Protein AF-A0AAD1A9F7-F1 (afdb_monomer)

Solvent-accessible surface area (backbone atoms only — not comparable to full-atom values): 11297 Å² total; per-residue (Å²): 124,62,34,70,58,48,42,53,51,47,50,51,35,49,49,51,27,50,52,26,50,51,49,45,52,52,40,43,70,72,46,55,80,70,49,77,78,83,57,71,84,35,42,44,59,51,87,51,86,71,66,45,71,39,53,47,91,85,64,49,58,86,43,84,53,37,21,30,44,51,35,74,52,26,54,51,48,28,54,48,25,54,52,49,34,58,47,22,58,75,66,77,42,88,43,77,68,30,59,54,52,23,52,52,26,49,53,33,20,56,53,22,45,53,51,51,52,52,47,51,52,47,39,59,77,61,42,46,68,62,36,50,49,49,27,52,48,27,47,49,53,39,48,50,52,46,46,55,64,60,70,51,82,71,90,47,71,62,37,43,50,28,49,52,51,42,56,57,61,57,62,77,50,59,65,88,82,40,55,85,69,45,66,86,60,48,58,61,54,51,51,52,53,50,49,64,70,70,45,78,74,77,78,89,121

Mean predicted aligned error: 7.55 Å

Radius of gyration: 26.87 Å; Cα contacts (8 Å, |Δi|>4): 204; chains: 1; bounding box: 65×25×83 Å

Foldseek 3Di:
DPLVVLLVVLVVLLVLLVVLVVLLVVLCVVLQVLQDDQDPLFKDFQVDPDADADATLSRHRPCRGMGGHALVNLVVLLVVLVVVLVVCVVVVHDNVVSVVSNVSSVVSSVSRVVNVVSSVVSNVVSVVVVSVVSNLVSLVVLLVSLLVLLPDQDPAPSSLVSSVVSVVSNVVPPPVSNCVSCPPVVSVVRSVVSCVVRPPPPPPD

Sequence (205 aa):
MNPTAIVATTTRLAADYHVAAATLAAIGTRWGAEWPEAPDAITAPAFVLGGDLERDLLGVSRQPWRKFFGAKHFAREVKRCGRMEGTARRRNLPVEDWSLLREAAQAAMTEAETYELACERVKLAAGIPAAREALDKARTELLAHVAGLMEAEPMDRAELTARAHALNTVAAIPQAQRASADLNGQWLARLAAAVVRLAPMGENS

pLDDT: mean 87.7, std 10.3, range [41.88, 97.75]

Structure (mmCIF, N/CA/C/O backbone):
data_AF-A0AAD1A9F7-F1
#
_entry.id   AF-A0AAD1A9F7-F1
#
loop_
_atom_site.group_PDB
_atom_site.id
_atom_site.type_symbol
_atom_site.label_atom_id
_atom_site.label_alt_id
_atom_site.label_comp_id
_atom_site.label_asym_id
_atom_site.label_entity_id
_atom_site.label_seq_id
_atom_site.pdbx_PDB_ins_code
_atom_site.Cartn_x
_atom_site.Cartn_y
_atom_site.Cartn_z
_atom_site.occupancy
_atom_site.B_iso_or_equiv
_atom_site.auth_seq_id
_atom_site.auth_comp_id
_atom_site.auth_asym_id
_atom_site.auth_atom_id
_atom_site.pdbx_PDB_model_num
ATOM 1 N N . MET A 1 1 ? -14.825 10.147 30.851 1.00 78.31 1 MET A N 1
ATOM 2 C CA . MET A 1 1 ? -15.696 10.515 29.696 1.00 78.31 1 MET A CA 1
ATOM 3 C C . MET A 1 1 ? -17.027 9.774 29.801 1.00 78.31 1 MET A C 1
ATOM 5 O O . MET A 1 1 ? -17.075 8.770 30.492 1.00 78.31 1 MET A O 1
ATOM 9 N N . ASN A 1 2 ? -18.098 10.228 29.134 1.00 90.31 2 ASN A N 1
ATOM 10 C CA . ASN A 1 2 ? -19.374 9.493 29.112 1.00 90.31 2 ASN A CA 1
ATOM 11 C C . ASN A 1 2 ? -19.210 8.157 28.341 1.00 90.31 2 ASN A C 1
ATOM 13 O O . ASN A 1 2 ? -18.895 8.212 27.147 1.00 90.31 2 ASN A O 1
ATOM 17 N N . PRO A 1 3 ? -19.437 6.979 28.963 1.00 91.38 3 PRO A N 1
ATOM 18 C CA . PRO A 1 3 ? -19.253 5.671 28.322 1.00 91.38 3 PRO A CA 1
ATOM 19 C C . PRO A 1 3 ? -20.050 5.495 27.024 1.00 91.38 3 PRO A C 1
ATOM 21 O O . PRO A 1 3 ? -19.532 4.964 26.043 1.00 91.38 3 PRO A O 1
ATOM 24 N N . THR A 1 4 ? -21.281 6.008 26.972 1.00 93.81 4 THR A N 1
ATOM 25 C CA . THR A 1 4 ? -22.135 5.946 25.777 1.00 93.81 4 THR A CA 1
ATOM 26 C C . THR A 1 4 ? -21.535 6.743 24.620 1.00 93.81 4 THR A C 1
ATOM 28 O O . THR A 1 4 ? -21.562 6.297 23.474 1.00 93.81 4 THR A O 1
ATOM 31 N N . ALA A 1 5 ? -20.935 7.900 24.913 1.00 93.75 5 ALA A N 1
ATOM 32 C CA . ALA A 1 5 ? -20.277 8.729 23.905 1.00 93.75 5 ALA A CA 1
ATOM 33 C C . ALA A 1 5 ? -18.991 8.076 23.369 1.00 93.75 5 ALA A C 1
ATOM 35 O O . ALA A 1 5 ? -18.720 8.166 22.169 1.00 93.75 5 ALA A O 1
ATOM 36 N N . ILE A 1 6 ? -18.232 7.385 24.233 1.00 93.62 6 ILE A N 1
ATOM 37 C CA . ILE A 1 6 ? -17.059 6.595 23.826 1.00 93.62 6 ILE A CA 1
ATOM 38 C C . ILE A 1 6 ? -17.486 5.537 22.805 1.00 93.62 6 ILE A C 1
ATOM 40 O O . ILE A 1 6 ? -16.956 5.519 21.695 1.00 93.62 6 ILE A O 1
ATOM 44 N N . VAL A 1 7 ? -18.475 4.705 23.151 1.00 95.50 7 VAL A N 1
ATOM 45 C CA . VAL A 1 7 ? -18.956 3.614 22.286 1.00 95.50 7 VAL A CA 1
ATOM 46 C C . VAL A 1 7 ? -19.496 4.152 20.961 1.00 95.50 7 VAL A C 1
ATOM 48 O O . VAL A 1 7 ? -19.116 3.649 19.903 1.00 95.50 7 VAL A O 1
ATOM 51 N N . ALA A 1 8 ? -20.324 5.200 20.989 1.00 96.56 8 ALA A N 1
ATOM 52 C CA . ALA A 1 8 ? -20.886 5.793 19.776 1.00 96.56 8 ALA A CA 1
ATOM 53 C C . ALA A 1 8 ? -19.796 6.341 18.835 1.00 96.56 8 ALA A C 1
ATOM 55 O O . ALA A 1 8 ? -19.811 6.063 17.635 1.00 96.56 8 ALA A O 1
ATOM 56 N N . THR A 1 9 ? -18.816 7.071 19.378 1.00 97.00 9 THR A N 1
ATOM 57 C CA . THR A 1 9 ? -17.721 7.661 18.588 1.00 97.00 9 THR A CA 1
ATOM 58 C C . THR A 1 9 ? -16.822 6.581 17.997 1.00 97.00 9 THR A C 1
ATOM 60 O O . THR A 1 9 ? -16.536 6.604 16.802 1.00 97.00 9 THR A O 1
ATOM 63 N N . THR A 1 10 ? -16.432 5.600 18.812 1.00 96.12 10 THR A N 1
ATOM 64 C CA . THR A 1 10 ? -15.643 4.443 18.377 1.00 96.12 10 THR A CA 1
ATOM 65 C C . THR A 1 10 ? -16.347 3.677 17.259 1.00 96.12 10 THR A C 1
ATOM 67 O O . THR A 1 10 ? -15.719 3.348 16.257 1.00 96.12 10 THR A O 1
ATOM 70 N N . THR A 1 11 ? -17.649 3.416 17.408 1.00 96.44 11 THR A N 1
ATOM 71 C CA . THR A 1 11 ? -18.439 2.673 16.415 1.00 96.44 11 THR A CA 1
ATOM 72 C C . THR A 1 11 ? -18.492 3.419 15.086 1.00 96.44 11 THR A C 1
ATOM 74 O O . THR A 1 11 ? -18.286 2.815 14.035 1.00 96.44 11 THR A O 1
ATOM 77 N N . ARG A 1 12 ? -18.706 4.741 15.120 1.00 97.75 12 ARG A N 1
ATOM 78 C CA . ARG A 1 12 ? -18.699 5.577 13.914 1.00 97.75 12 ARG A CA 1
ATOM 79 C C . ARG A 1 12 ? -17.343 5.534 13.203 1.00 97.75 12 ARG A C 1
ATOM 81 O O . ARG A 1 12 ? -17.299 5.239 12.018 1.00 97.75 12 ARG A O 1
ATOM 88 N N . LEU A 1 13 ? -16.247 5.771 13.926 1.00 96.94 13 LEU A N 1
ATOM 89 C CA . LEU A 1 13 ? -14.898 5.775 13.343 1.00 96.94 13 LEU A CA 1
ATOM 90 C C . LEU A 1 13 ? -14.510 4.407 12.760 1.00 96.94 13 LEU A C 1
ATOM 92 O O . LEU A 1 13 ? -13.837 4.327 11.735 1.00 96.94 13 LEU A O 1
ATOM 96 N N . ALA A 1 14 ? -14.965 3.319 13.383 1.00 95.62 14 ALA A N 1
ATOM 97 C CA . ALA A 1 14 ? -14.785 1.976 12.847 1.00 95.62 14 ALA A CA 1
ATOM 98 C C . ALA A 1 14 ? -15.587 1.740 11.567 1.00 95.62 14 ALA A C 1
ATOM 100 O O . ALA A 1 14 ? -15.058 1.164 10.617 1.00 95.62 14 ALA A O 1
ATOM 101 N N . ALA A 1 15 ? -16.834 2.211 11.512 1.00 96.44 15 ALA A N 1
ATOM 102 C CA . ALA A 1 15 ? -17.631 2.163 10.293 1.00 96.44 15 ALA A CA 1
ATOM 103 C C . ALA A 1 15 ? -16.949 2.939 9.153 1.00 96.44 15 ALA A C 1
ATOM 105 O O . ALA A 1 15 ? -16.822 2.400 8.055 1.00 96.44 15 ALA A O 1
ATOM 106 N N . ASP A 1 16 ? -16.428 4.139 9.432 1.00 96.81 16 ASP A N 1
ATOM 107 C CA . ASP A 1 16 ? -15.689 4.954 8.459 1.00 96.81 16 ASP A CA 1
ATOM 108 C C . ASP A 1 16 ? -14.454 4.200 7.919 1.00 96.81 16 ASP A C 1
ATOM 110 O O . ASP A 1 16 ? -14.243 4.122 6.705 1.00 96.81 16 ASP A O 1
ATOM 114 N N . TYR A 1 17 ? -13.679 3.552 8.801 1.00 96.25 17 TYR A N 1
ATOM 115 C CA . TYR A 1 17 ? -12.547 2.701 8.408 1.00 96.25 17 TYR A CA 1
ATOM 116 C C . TYR A 1 17 ? -12.979 1.519 7.529 1.00 96.25 17 TYR A C 1
ATOM 118 O O . TYR A 1 17 ? -12.370 1.265 6.487 1.00 96.25 17 TYR A O 1
ATOM 126 N N . HIS A 1 18 ? -14.035 0.800 7.918 1.00 95.56 18 HIS A N 1
ATOM 127 C CA . HIS A 1 18 ? -14.525 -0.353 7.163 1.00 95.56 18 HIS A CA 1
ATOM 128 C C . HIS A 1 18 ? -15.046 0.036 5.780 1.00 95.56 18 HIS A C 1
ATOM 130 O O . HIS A 1 18 ? -14.755 -0.662 4.808 1.00 95.56 18 HIS A O 1
ATOM 136 N N . VAL A 1 19 ? -15.759 1.158 5.665 1.00 97.00 19 VAL A N 1
ATOM 137 C CA . VAL A 1 19 ? -16.219 1.690 4.376 1.00 97.00 19 VAL A CA 1
ATOM 138 C C . VAL A 1 19 ? -15.031 2.048 3.483 1.00 97.00 19 VAL A C 1
ATOM 140 O O . VAL A 1 19 ? -15.012 1.667 2.310 1.00 97.00 19 VAL A O 1
ATOM 143 N N . ALA A 1 20 ? -14.007 2.717 4.020 1.00 96.62 20 ALA A N 1
ATOM 144 C CA . ALA A 1 20 ? -12.811 3.064 3.254 1.00 96.62 20 ALA A CA 1
ATOM 145 C C . ALA A 1 20 ? -12.030 1.818 2.792 1.00 96.62 20 ALA A C 1
ATOM 147 O O . ALA A 1 20 ? -11.622 1.729 1.631 1.00 96.62 20 ALA A O 1
ATOM 148 N N . ALA A 1 21 ? -11.881 0.816 3.663 1.00 94.81 21 ALA A N 1
ATOM 149 C CA . ALA A 1 21 ? -11.222 -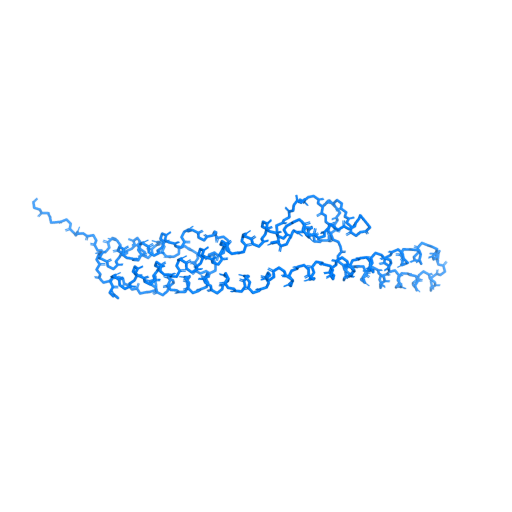0.446 3.332 1.00 94.81 21 ALA A CA 1
ATOM 150 C C . ALA A 1 21 ? -11.995 -1.230 2.258 1.00 94.81 21 ALA A C 1
ATOM 152 O O . ALA A 1 21 ? -11.399 -1.707 1.289 1.00 94.81 21 ALA A O 1
ATOM 153 N N . ALA A 1 22 ? -13.323 -1.316 2.387 1.00 95.81 22 ALA A N 1
ATOM 154 C CA . ALA A 1 22 ? -14.189 -1.963 1.405 1.00 95.81 22 ALA A CA 1
ATOM 155 C C . ALA A 1 22 ? -14.152 -1.246 0.048 1.00 95.81 22 ALA A C 1
ATOM 157 O O . ALA A 1 22 ? -14.123 -1.900 -0.993 1.00 95.81 22 ALA A O 1
ATOM 158 N N . THR A 1 23 ? -14.082 0.088 0.050 1.00 96.81 23 THR A N 1
ATOM 159 C CA . THR A 1 23 ? -13.945 0.895 -1.172 1.00 96.81 23 THR A CA 1
ATOM 160 C C . THR A 1 23 ? -12.640 0.572 -1.897 1.00 96.81 23 THR A C 1
ATOM 162 O O . THR A 1 23 ? -12.655 0.294 -3.096 1.00 96.81 23 THR A O 1
ATOM 165 N N . LEU A 1 24 ? -11.512 0.532 -1.178 1.00 95.62 24 LEU A N 1
ATOM 166 C CA . LEU A 1 24 ? -10.219 0.180 -1.768 1.00 95.62 24 LEU A CA 1
ATOM 167 C C . LEU A 1 24 ? -10.212 -1.257 -2.320 1.00 95.62 24 LEU A C 1
ATOM 169 O O . LEU A 1 24 ? -9.708 -1.496 -3.418 1.00 95.62 24 LEU A O 1
ATOM 173 N N . ALA A 1 25 ? -10.818 -2.203 -1.598 1.00 94.56 25 ALA A N 1
ATOM 174 C CA . ALA A 1 25 ? -10.971 -3.581 -2.062 1.00 94.56 25 ALA A CA 1
ATOM 175 C C . ALA A 1 25 ? -11.836 -3.672 -3.332 1.00 94.56 25 ALA A C 1
ATOM 177 O O . ALA A 1 25 ? -11.462 -4.357 -4.283 1.00 94.56 25 ALA A O 1
ATOM 178 N N . ALA A 1 26 ? -12.951 -2.936 -3.390 1.00 96.06 26 ALA A N 1
ATOM 179 C CA . ALA A 1 26 ? -13.830 -2.891 -4.556 1.00 96.06 26 ALA A CA 1
ATOM 180 C C . ALA A 1 26 ? -13.125 -2.313 -5.794 1.00 96.06 26 ALA A C 1
ATOM 182 O O . ALA A 1 26 ? -13.315 -2.823 -6.901 1.00 96.06 26 ALA A O 1
ATOM 183 N N . ILE A 1 27 ? -12.268 -1.299 -5.616 1.00 96.31 27 ILE A N 1
ATOM 184 C CA . ILE A 1 27 ? -11.408 -0.789 -6.692 1.00 96.31 27 ILE A CA 1
ATOM 185 C C . ILE A 1 27 ? -10.483 -1.900 -7.196 1.00 96.31 27 ILE A C 1
ATOM 187 O O . ILE A 1 27 ? -10.410 -2.116 -8.403 1.00 96.31 27 ILE A O 1
ATOM 191 N N . GLY A 1 28 ? -9.827 -2.633 -6.292 1.00 94.69 28 GLY A N 1
ATOM 192 C CA . GLY A 1 28 ? -8.961 -3.759 -6.649 1.00 94.69 28 GLY A CA 1
ATOM 193 C C . GLY A 1 28 ? -9.677 -4.834 -7.468 1.00 94.69 28 GLY A C 1
ATOM 194 O O . GLY A 1 28 ? -9.161 -5.255 -8.500 1.00 94.69 28 GLY A O 1
ATOM 195 N N . THR A 1 29 ? -10.888 -5.226 -7.067 1.00 94.94 29 THR A N 1
ATOM 196 C CA . THR A 1 29 ? -11.706 -6.198 -7.813 1.00 94.94 29 THR A CA 1
ATOM 197 C C . THR A 1 29 ? -12.087 -5.683 -9.199 1.00 94.94 29 THR A C 1
ATOM 199 O O . THR A 1 29 ? -12.021 -6.427 -10.173 1.00 94.94 29 THR A O 1
ATOM 202 N N . ARG A 1 30 ? -12.476 -4.408 -9.307 1.00 95.94 30 ARG A N 1
ATOM 203 C CA . ARG A 1 30 ? -12.937 -3.814 -10.569 1.00 95.94 30 ARG A CA 1
ATOM 204 C C . ARG A 1 30 ? -11.802 -3.563 -11.561 1.00 95.94 30 ARG A C 1
ATOM 206 O O . ARG A 1 30 ? -11.979 -3.789 -12.749 1.00 95.94 30 ARG A O 1
ATOM 213 N N . TRP A 1 31 ? -10.671 -3.057 -11.082 1.00 95.44 31 TRP A N 1
ATOM 214 C CA . TRP A 1 31 ? -9.570 -2.571 -11.919 1.00 95.44 31 TRP A CA 1
ATOM 215 C C . TRP A 1 31 ? -8.380 -3.528 -11.969 1.00 95.44 31 TRP A C 1
ATOM 217 O O . TRP A 1 31 ? -7.431 -3.293 -12.710 1.00 95.44 31 TRP A O 1
ATOM 227 N N . GLY A 1 32 ? -8.407 -4.622 -11.207 1.00 91.94 32 GLY A N 1
ATOM 228 C CA . GLY A 1 32 ? -7.289 -5.558 -11.115 1.00 91.94 32 GLY A CA 1
ATOM 229 C C . GLY A 1 32 ? -6.934 -6.265 -12.426 1.00 91.94 32 GLY A C 1
ATOM 230 O O . GLY A 1 32 ? -5.807 -6.749 -12.535 1.00 91.94 32 GLY A O 1
ATOM 231 N N . ALA A 1 33 ? -7.864 -6.328 -13.386 1.00 92.56 33 ALA A N 1
ATOM 232 C CA . ALA A 1 33 ? -7.639 -6.855 -14.735 1.00 92.56 33 ALA A CA 1
ATOM 233 C C . ALA A 1 33 ? -7.043 -5.814 -15.702 1.00 92.56 33 ALA A C 1
ATOM 235 O O . ALA A 1 33 ? -6.388 -6.190 -16.664 1.00 92.56 33 ALA A O 1
ATOM 236 N N . GLU A 1 34 ? -7.227 -4.521 -15.421 1.00 94.31 34 GLU A N 1
ATOM 237 C CA . GLU A 1 34 ? -6.675 -3.407 -16.208 1.00 94.31 34 GLU A CA 1
ATOM 238 C C . GLU A 1 34 ? -5.222 -3.087 -15.818 1.00 94.31 34 GLU A C 1
ATOM 240 O O . GLU A 1 34 ? -4.574 -2.240 -16.432 1.00 94.31 34 GLU A O 1
ATOM 245 N N . TRP A 1 35 ? -4.710 -3.721 -14.758 1.00 94.38 35 TRP A N 1
ATOM 246 C CA . TRP A 1 35 ? -3.337 -3.529 -14.308 1.00 94.38 35 TRP A CA 1
ATOM 247 C C . TRP A 1 35 ? -2.357 -4.098 -15.342 1.00 94.38 35 TRP A C 1
ATOM 249 O O . TRP A 1 35 ? -2.445 -5.293 -15.638 1.00 94.38 35 TRP A O 1
ATOM 259 N N . PRO A 1 36 ? -1.433 -3.286 -15.889 1.00 93.25 36 PRO A N 1
ATOM 260 C CA . PRO A 1 36 ? -0.497 -3.764 -16.894 1.00 93.25 36 PRO A CA 1
ATOM 261 C C . PRO A 1 36 ? 0.462 -4.788 -16.286 1.00 93.25 36 PRO A C 1
ATOM 263 O O . PRO A 1 36 ? 0.850 -4.686 -15.123 1.00 93.25 36 PRO A O 1
ATOM 266 N N . GLU A 1 37 ? 0.864 -5.758 -17.097 1.00 90.56 37 GLU A N 1
ATOM 267 C CA . GLU A 1 37 ? 1.935 -6.688 -16.755 1.00 90.56 37 GLU A CA 1
ATOM 268 C C . GLU A 1 37 ? 3.285 -6.105 -17.185 1.00 90.56 37 GLU A C 1
ATOM 270 O O . GLU A 1 37 ? 3.393 -5.505 -18.260 1.00 90.56 37 GLU A O 1
ATOM 275 N N . ALA A 1 38 ? 4.311 -6.255 -16.346 1.00 91.62 38 ALA A N 1
ATOM 276 C CA . ALA A 1 38 ? 5.643 -5.781 -16.684 1.00 91.62 38 ALA A CA 1
ATOM 277 C C . ALA A 1 38 ? 6.253 -6.615 -17.835 1.00 91.62 38 ALA A C 1
ATOM 279 O O . ALA A 1 38 ? 6.232 -7.847 -17.776 1.00 91.62 38 ALA A O 1
ATOM 280 N N . PRO A 1 39 ? 6.834 -5.974 -18.867 1.00 92.62 39 PRO A N 1
ATOM 281 C CA . PRO A 1 39 ? 7.570 -6.667 -19.921 1.00 92.62 39 PRO A CA 1
ATOM 282 C C . PRO A 1 39 ? 8.753 -7.491 -19.399 1.00 92.62 39 PRO A C 1
ATOM 284 O O . PRO A 1 39 ? 9.413 -7.134 -18.419 1.00 92.62 39 PRO A O 1
ATOM 287 N N . ASP A 1 40 ? 9.096 -8.566 -20.108 1.00 91.25 40 ASP A N 1
ATOM 288 C CA . ASP A 1 40 ? 10.228 -9.427 -19.742 1.00 91.25 40 ASP A CA 1
ATOM 289 C C . ASP A 1 40 ? 11.579 -8.701 -19.799 1.00 91.25 40 ASP A C 1
ATOM 291 O O . ASP A 1 40 ? 12.466 -8.991 -19.002 1.00 91.25 40 ASP A O 1
ATOM 295 N N . ALA A 1 41 ? 11.724 -7.694 -20.665 1.00 90.25 41 ALA A N 1
ATOM 296 C CA . ALA A 1 41 ? 12.953 -6.905 -20.778 1.00 90.25 41 ALA A CA 1
ATOM 297 C C . ALA A 1 41 ? 13.269 -6.062 -19.525 1.00 90.25 41 ALA A C 1
ATOM 299 O O . ALA A 1 41 ? 14.418 -5.664 -19.323 1.00 90.25 41 ALA A O 1
ATOM 300 N N . ILE A 1 42 ? 12.277 -5.819 -18.663 1.00 92.38 42 ILE A N 1
ATOM 301 C CA . ILE A 1 42 ? 12.429 -5.043 -17.424 1.00 92.38 42 ILE A CA 1
ATOM 302 C C . ILE A 1 42 ? 12.153 -5.869 -16.167 1.00 92.38 42 ILE A C 1
ATOM 304 O O . ILE A 1 42 ? 12.094 -5.321 -15.059 1.00 92.38 42 ILE A O 1
ATOM 308 N N . THR A 1 43 ? 11.995 -7.185 -16.320 1.00 92.12 43 THR A N 1
ATOM 309 C CA . THR A 1 43 ? 11.801 -8.101 -15.200 1.00 92.12 43 THR A CA 1
ATOM 310 C C . THR A 1 43 ? 12.899 -9.147 -15.119 1.00 92.12 43 THR A C 1
ATOM 312 O O . THR A 1 43 ? 13.594 -9.453 -16.082 1.00 92.12 43 THR A O 1
ATOM 315 N N . ALA A 1 44 ? 13.103 -9.679 -13.918 1.00 87.56 44 ALA A N 1
ATOM 316 C CA . ALA A 1 44 ? 13.997 -10.807 -13.713 1.00 87.56 44 ALA A CA 1
ATOM 317 C C . ALA A 1 44 ? 13.511 -11.694 -12.561 1.00 87.56 44 ALA A C 1
ATOM 319 O O . ALA A 1 44 ? 12.713 -11.257 -11.722 1.00 87.56 44 ALA A O 1
ATOM 320 N N . PRO A 1 45 ? 14.026 -12.929 -12.462 1.00 83.56 45 PRO A N 1
ATOM 321 C CA . PRO A 1 45 ? 13.801 -13.770 -11.296 1.00 83.56 45 PRO A CA 1
ATOM 322 C C . PRO A 1 45 ? 14.299 -13.118 -9.995 1.00 83.56 45 PRO A C 1
ATOM 324 O O . PRO A 1 45 ? 15.308 -12.412 -9.969 1.00 83.56 45 PRO A O 1
ATOM 327 N N . ALA A 1 46 ? 13.641 -13.410 -8.873 1.00 72.50 46 ALA A N 1
ATOM 328 C CA . ALA A 1 46 ? 13.883 -12.743 -7.593 1.00 72.50 46 ALA A CA 1
ATOM 329 C C . ALA A 1 46 ? 15.269 -12.987 -6.984 1.00 72.50 46 ALA A C 1
ATOM 331 O O . ALA A 1 46 ? 15.701 -12.204 -6.135 1.00 72.50 46 ALA A O 1
ATOM 332 N N . PHE A 1 47 ? 15.980 -14.028 -7.423 1.00 73.62 47 PHE A N 1
ATOM 333 C CA . PHE A 1 47 ? 17.352 -14.289 -6.986 1.00 73.62 47 PHE A CA 1
ATOM 334 C C . PHE A 1 47 ? 18.369 -13.291 -7.563 1.00 73.62 47 PHE A C 1
ATOM 336 O O . PHE A 1 47 ? 19.486 -13.203 -7.057 1.00 73.62 47 PHE A O 1
ATOM 343 N N . VAL A 1 48 ? 18.001 -12.508 -8.585 1.00 76.88 48 VAL A N 1
ATOM 344 C CA . VAL A 1 48 ? 18.845 -11.420 -9.093 1.00 76.88 48 VAL A CA 1
ATOM 345 C C . VAL A 1 48 ? 18.917 -10.308 -8.045 1.00 76.88 48 VAL A C 1
ATOM 347 O O . VAL A 1 48 ? 17.893 -9.860 -7.527 1.00 76.88 48 VAL A O 1
ATOM 350 N N . LEU A 1 49 ? 20.128 -9.869 -7.691 1.00 71.81 49 LEU A N 1
ATOM 351 C CA . LEU A 1 49 ? 20.339 -8.789 -6.720 1.00 71.81 49 LEU A CA 1
ATOM 352 C C . LEU A 1 49 ? 19.839 -7.441 -7.266 1.00 71.81 49 LEU A C 1
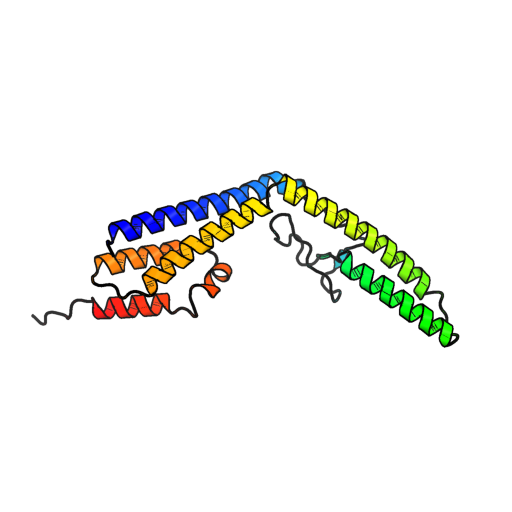ATOM 354 O O . LEU A 1 49 ? 20.050 -7.109 -8.429 1.00 71.81 49 LEU A O 1
ATOM 358 N N . GLY A 1 50 ? 19.223 -6.635 -6.396 1.00 75.31 50 GLY A N 1
ATOM 359 C CA . GLY A 1 50 ? 18.553 -5.384 -6.777 1.00 75.31 50 GLY A CA 1
ATOM 360 C C . GLY A 1 50 ? 17.096 -5.590 -7.204 1.00 75.31 50 GLY A C 1
ATOM 361 O O . GLY A 1 50 ? 16.568 -6.687 -7.034 1.00 75.31 50 GLY A O 1
ATOM 362 N N . GLY A 1 51 ? 16.465 -4.526 -7.713 1.00 79.00 51 GLY A N 1
ATOM 363 C CA . GLY A 1 51 ? 15.077 -4.520 -8.199 1.00 79.00 51 GLY A CA 1
ATOM 364 C C . GLY A 1 51 ? 14.018 -4.431 -7.097 1.00 79.00 51 GLY A C 1
ATOM 365 O O . GLY A 1 51 ? 14.275 -4.764 -5.940 1.00 79.00 51 GLY A O 1
ATOM 366 N N . ASP A 1 52 ? 12.826 -3.986 -7.480 1.00 85.00 52 ASP A N 1
ATOM 367 C CA . ASP A 1 52 ? 11.632 -3.993 -6.635 1.00 85.00 52 ASP A CA 1
ATOM 368 C C . ASP A 1 52 ? 10.768 -5.212 -6.979 1.00 85.00 52 ASP A C 1
ATOM 370 O O . ASP A 1 52 ? 10.857 -5.752 -8.077 1.00 85.00 52 ASP A O 1
ATOM 374 N N . LEU A 1 53 ? 9.936 -5.692 -6.052 1.00 87.31 53 LEU A N 1
ATOM 375 C CA . LEU A 1 53 ? 8.959 -6.733 -6.393 1.00 87.31 53 LEU A CA 1
ATOM 376 C C . LEU A 1 53 ? 7.888 -6.152 -7.312 1.00 87.31 53 LEU A C 1
ATOM 378 O O . LEU A 1 53 ? 7.370 -5.067 -7.033 1.00 87.31 53 LEU A O 1
ATOM 382 N N . GLU A 1 54 ? 7.515 -6.897 -8.352 1.00 86.69 54 GLU A N 1
ATOM 383 C CA . GLU A 1 54 ? 6.344 -6.545 -9.148 1.00 86.69 54 GLU A CA 1
ATOM 384 C C . GLU A 1 54 ? 5.102 -6.619 -8.248 1.00 86.69 54 GLU A C 1
ATOM 386 O O . GLU A 1 54 ? 4.864 -7.610 -7.541 1.00 86.69 54 GLU A O 1
ATOM 391 N N . ARG A 1 55 ? 4.344 -5.522 -8.220 1.00 88.94 55 ARG A N 1
ATOM 392 C CA . ARG A 1 55 ? 3.161 -5.338 -7.379 1.00 88.94 55 ARG A CA 1
ATOM 393 C C . ARG A 1 55 ? 1.966 -5.001 -8.250 1.00 88.94 55 ARG A C 1
ATOM 395 O O . ARG A 1 55 ? 2.103 -4.315 -9.258 1.00 88.94 55 ARG A O 1
ATOM 402 N N . ASP A 1 56 ? 0.802 -5.461 -7.821 1.00 90.81 56 ASP A N 1
ATOM 403 C CA . ASP A 1 56 ? -0.467 -5.096 -8.424 1.00 90.81 56 ASP A CA 1
ATOM 404 C C . ASP A 1 56 ? -0.903 -3.671 -8.050 1.00 90.81 56 ASP A C 1
ATOM 406 O O . ASP A 1 56 ? -0.235 -2.951 -7.298 1.00 90.81 56 ASP A O 1
ATOM 410 N N . LEU A 1 57 ? -2.078 -3.288 -8.550 1.00 92.12 57 LEU A N 1
ATOM 411 C CA . LEU A 1 57 ? -2.731 -2.008 -8.289 1.00 92.12 57 LEU A CA 1
ATOM 412 C C . LEU A 1 57 ? -2.808 -1.649 -6.793 1.00 92.12 57 LEU A C 1
ATOM 414 O O . LEU A 1 57 ? -2.654 -0.483 -6.417 1.00 92.12 57 LEU A O 1
ATOM 418 N N . LEU A 1 58 ? -3.032 -2.641 -5.926 1.00 91.12 58 LEU A N 1
ATOM 419 C CA . LEU A 1 58 ? -3.150 -2.449 -4.481 1.00 91.12 58 LEU A CA 1
ATOM 420 C C . LEU A 1 58 ? -1.796 -2.479 -3.768 1.00 91.12 58 LEU A C 1
ATOM 422 O O . LEU A 1 58 ? -1.722 -2.104 -2.596 1.00 91.12 58 LEU A O 1
ATOM 426 N N . GLY A 1 59 ? -0.714 -2.808 -4.470 1.00 87.50 59 GLY A N 1
ATOM 427 C CA . GLY A 1 59 ? 0.628 -2.919 -3.913 1.00 87.50 59 GLY A CA 1
ATOM 428 C C . GLY A 1 59 ? 0.964 -4.327 -3.419 1.00 87.50 59 GLY A C 1
ATOM 429 O O . GLY A 1 59 ? 1.988 -4.493 -2.750 1.00 87.50 59 GLY A O 1
ATOM 430 N N . VAL A 1 60 ? 0.134 -5.329 -3.718 1.00 87.06 60 VAL A N 1
ATOM 431 C CA . VAL A 1 60 ? 0.362 -6.734 -3.363 1.00 87.06 60 VAL A CA 1
ATOM 432 C C . VAL A 1 60 ? 1.197 -7.388 -4.456 1.00 87.06 60 VAL A C 1
ATOM 434 O O . VAL A 1 60 ? 0.922 -7.235 -5.643 1.00 87.06 60 VAL A O 1
ATOM 437 N N . SER A 1 61 ? 2.244 -8.118 -4.076 1.00 84.38 61 SER A N 1
ATOM 438 C CA . SER A 1 61 ? 3.028 -8.860 -5.063 1.00 84.38 61 SER A CA 1
ATOM 439 C C . SER A 1 61 ? 2.265 -10.109 -5.500 1.00 84.38 61 SER A C 1
ATOM 441 O O . SER A 1 61 ? 1.983 -10.975 -4.674 1.00 84.38 61 SER A O 1
ATOM 443 N N . ARG A 1 62 ? 1.922 -10.199 -6.792 1.00 71.88 62 ARG A N 1
ATOM 444 C CA . ARG A 1 62 ? 1.278 -11.391 -7.379 1.00 71.88 62 ARG A CA 1
ATOM 445 C C . ARG A 1 62 ? 2.273 -12.516 -7.642 1.00 71.88 62 ARG A C 1
ATOM 447 O O . ARG A 1 62 ? 1.907 -13.685 -7.603 1.00 71.88 62 ARG A O 1
ATOM 454 N N . GLN A 1 63 ? 3.526 -12.153 -7.897 1.00 83.06 63 GLN A N 1
ATOM 455 C CA . GLN A 1 63 ? 4.616 -13.076 -8.168 1.00 83.06 63 GLN A CA 1
ATOM 456 C C . GLN A 1 63 ? 5.804 -12.693 -7.277 1.00 83.06 63 GLN A C 1
ATOM 458 O O . GLN A 1 63 ? 6.657 -11.914 -7.696 1.00 83.06 63 GLN A O 1
ATOM 463 N N . PRO A 1 64 ? 5.897 -13.224 -6.043 1.00 77.69 64 PRO A N 1
ATOM 464 C CA . PRO A 1 64 ? 6.971 -12.865 -5.110 1.00 77.69 64 PRO A CA 1
ATOM 465 C C . PRO A 1 64 ? 8.368 -13.268 -5.611 1.00 77.69 64 PRO A C 1
ATOM 467 O O . PRO A 1 64 ? 9.377 -12.843 -5.051 1.00 77.69 64 PRO A O 1
ATOM 470 N N . TRP A 1 65 ? 8.434 -14.076 -6.671 1.00 80.69 65 TRP A N 1
ATOM 471 C CA . TRP A 1 65 ? 9.656 -14.454 -7.370 1.00 80.69 65 TRP A CA 1
ATOM 472 C C . TRP A 1 65 ? 9.968 -13.587 -8.603 1.00 80.69 65 TRP A C 1
ATOM 474 O O . TRP A 1 65 ? 10.987 -13.843 -9.240 1.00 80.69 65 TRP A O 1
ATOM 484 N N . ARG A 1 66 ? 9.141 -12.598 -8.970 1.00 85.38 66 ARG A N 1
ATOM 485 C CA . ARG A 1 66 ? 9.378 -11.714 -10.123 1.00 85.38 66 ARG A CA 1
ATOM 486 C C . ARG A 1 66 ? 9.714 -10.308 -9.646 1.00 85.38 66 ARG A C 1
ATOM 488 O O . ARG A 1 66 ? 8.967 -9.667 -8.903 1.00 85.38 66 ARG A O 1
ATOM 495 N N . LYS A 1 67 ? 10.890 -9.846 -10.055 1.00 88.62 67 LYS A N 1
ATOM 496 C CA . LYS A 1 67 ? 11.377 -8.497 -9.794 1.00 88.62 67 LYS A CA 1
ATOM 497 C C . LYS A 1 67 ? 11.203 -7.629 -11.019 1.00 88.62 67 LYS A C 1
ATOM 499 O O . LYS A 1 67 ? 11.324 -8.103 -12.140 1.00 88.62 67 LYS A O 1
ATOM 504 N N . PHE A 1 68 ? 10.987 -6.356 -10.755 1.00 90.62 68 PHE A N 1
ATOM 505 C CA . PHE A 1 68 ? 10.855 -5.266 -11.694 1.00 90.62 68 PHE A CA 1
ATOM 506 C C . PHE A 1 68 ? 12.013 -4.280 -11.492 1.00 90.62 68 PHE A C 1
ATOM 508 O O . PHE A 1 68 ? 12.387 -3.947 -10.361 1.00 90.62 68 PHE A O 1
ATOM 515 N N . PHE A 1 69 ? 12.576 -3.797 -12.595 1.00 92.75 69 PHE A N 1
ATOM 516 C CA . PHE A 1 69 ? 13.597 -2.757 -12.600 1.00 92.75 69 PHE A CA 1
ATOM 517 C C . PHE A 1 69 ? 13.021 -1.489 -13.220 1.00 92.75 69 PHE A C 1
ATOM 519 O O . PHE A 1 69 ? 12.762 -1.430 -14.416 1.00 92.75 69 PHE A O 1
ATOM 526 N N . GLY A 1 70 ? 12.831 -0.461 -12.394 1.00 93.12 70 GLY A N 1
ATOM 527 C CA . GLY A 1 70 ? 12.280 0.808 -12.862 1.00 93.12 70 GLY A CA 1
ATOM 528 C C . GLY A 1 70 ? 13.249 1.639 -13.697 1.00 93.12 70 GLY A C 1
ATOM 529 O O . GLY A 1 70 ? 14.461 1.390 -13.725 1.00 93.12 70 GLY A O 1
ATOM 530 N N . ALA A 1 71 ? 12.736 2.710 -14.299 1.00 94.69 71 ALA A N 1
ATOM 531 C CA . ALA A 1 71 ? 13.508 3.602 -15.169 1.00 94.69 71 ALA A CA 1
ATOM 532 C C . ALA A 1 71 ? 14.777 4.139 -14.478 1.00 94.69 71 ALA A C 1
ATOM 534 O O . ALA A 1 71 ? 15.869 4.183 -15.047 1.00 94.69 71 ALA A O 1
ATOM 535 N N . LYS A 1 72 ? 14.683 4.443 -13.175 1.00 93.94 72 LYS A N 1
ATOM 536 C CA . LYS A 1 72 ? 15.817 4.892 -12.347 1.00 93.94 72 LYS A CA 1
ATOM 537 C C . LYS A 1 72 ? 16.930 3.845 -12.209 1.00 93.94 72 LYS A C 1
ATOM 539 O O . LYS A 1 72 ? 18.089 4.204 -11.976 1.00 93.94 72 LYS A O 1
ATOM 544 N N . HIS A 1 73 ? 16.614 2.553 -12.274 1.00 93.81 73 HIS A N 1
ATOM 545 C CA . HIS A 1 73 ? 17.632 1.506 -12.302 1.00 93.81 73 HIS A CA 1
ATOM 546 C C . HIS A 1 73 ? 18.420 1.579 -13.611 1.00 93.81 73 HIS A C 1
ATOM 548 O O . HIS A 1 73 ? 19.638 1.756 -13.572 1.00 93.81 73 HIS A O 1
ATOM 554 N N . PHE A 1 74 ? 17.728 1.560 -14.747 1.00 94.25 74 PHE A N 1
ATOM 555 C CA . PHE A 1 74 ? 18.369 1.587 -16.057 1.00 94.25 74 PHE A CA 1
ATOM 556 C C . PHE A 1 74 ? 19.110 2.898 -16.339 1.00 94.25 74 PHE A C 1
ATOM 558 O O . PHE A 1 74 ? 20.224 2.859 -16.852 1.00 94.25 74 PHE A O 1
ATOM 565 N N . ALA A 1 75 ? 18.616 4.043 -15.861 1.00 94.44 75 ALA A N 1
ATOM 566 C CA . ALA A 1 75 ? 19.349 5.310 -15.914 1.00 94.44 75 ALA A CA 1
ATOM 567 C C . ALA A 1 75 ? 20.725 5.230 -15.216 1.00 94.44 75 ALA A C 1
ATOM 569 O O . ALA A 1 75 ? 21.716 5.816 -15.670 1.00 94.44 75 ALA A O 1
ATOM 570 N N . ARG A 1 76 ? 20.820 4.483 -14.103 1.00 94.75 76 ARG A N 1
ATOM 571 C CA . ARG A 1 76 ? 22.101 4.239 -13.419 1.00 94.75 76 ARG A CA 1
ATOM 572 C C . ARG A 1 76 ? 23.006 3.319 -14.231 1.00 94.75 76 ARG A C 1
ATOM 574 O O . ARG A 1 76 ? 24.206 3.593 -14.287 1.00 94.75 76 ARG A O 1
ATOM 581 N N . GLU A 1 77 ? 22.455 2.288 -14.865 1.00 92.19 77 GLU A N 1
ATOM 582 C CA . GLU A 1 77 ? 23.218 1.377 -15.725 1.00 92.19 77 GLU A CA 1
ATOM 583 C C . GLU A 1 77 ? 23.729 2.073 -16.994 1.00 92.19 77 GLU A C 1
ATOM 585 O O . GLU A 1 77 ? 24.913 1.954 -17.302 1.00 92.19 77 GLU A O 1
ATOM 590 N N . VAL A 1 78 ? 22.924 2.916 -17.652 1.00 93.50 78 VAL A N 1
ATOM 591 C CA . VAL A 1 78 ? 23.360 3.756 -18.786 1.00 93.50 78 VAL A CA 1
ATOM 592 C C . VAL A 1 78 ? 24.554 4.627 -18.381 1.00 93.50 78 VAL A C 1
ATOM 594 O O . VAL A 1 78 ? 25.597 4.634 -19.045 1.00 93.50 78 VAL A O 1
ATOM 597 N N . LYS A 1 79 ? 24.456 5.315 -17.233 1.00 94.75 79 LYS A N 1
ATOM 598 C CA . LYS A 1 79 ? 25.553 6.137 -16.695 1.00 94.75 79 LYS A CA 1
ATOM 599 C C . LYS A 1 79 ? 26.786 5.299 -16.350 1.00 94.75 79 LYS A C 1
ATOM 601 O O . LYS A 1 79 ? 27.917 5.747 -16.553 1.00 94.75 79 LYS A O 1
ATOM 606 N N . ARG A 1 80 ? 26.598 4.098 -15.797 1.00 92.56 80 ARG A N 1
ATOM 607 C CA . ARG A 1 80 ? 27.685 3.169 -15.468 1.00 92.56 80 ARG A CA 1
ATOM 608 C C . ARG A 1 80 ? 28.411 2.715 -16.730 1.00 92.56 80 ARG A C 1
ATOM 610 O O . ARG A 1 80 ? 29.632 2.854 -16.766 1.00 92.56 80 ARG A O 1
ATOM 617 N N . CYS A 1 81 ? 27.686 2.263 -17.749 1.00 90.94 81 CYS A N 1
ATOM 618 C CA . CYS A 1 81 ? 28.254 1.828 -19.022 1.00 90.94 81 CYS A CA 1
ATOM 619 C C . CYS A 1 81 ? 29.035 2.963 -19.691 1.00 90.94 81 CYS A C 1
ATOM 621 O O . CYS A 1 81 ? 30.189 2.764 -20.055 1.00 90.94 81 CYS A O 1
ATOM 623 N N . GLY A 1 82 ? 28.493 4.188 -19.720 1.00 90.94 82 GLY A N 1
ATOM 624 C CA . GLY A 1 82 ? 29.214 5.353 -20.249 1.00 90.94 82 GLY A CA 1
ATOM 625 C C . GLY A 1 82 ? 30.533 5.657 -19.516 1.00 90.94 82 GLY A C 1
ATOM 626 O O . GLY A 1 82 ? 31.541 5.980 -20.146 1.00 90.94 82 GLY A O 1
ATOM 627 N N . ARG A 1 83 ? 30.578 5.501 -18.183 1.00 91.69 83 ARG A N 1
ATOM 628 C CA . ARG A 1 83 ? 31.831 5.649 -17.410 1.00 91.69 83 ARG A CA 1
ATOM 629 C C . ARG A 1 83 ? 32.838 4.536 -17.698 1.00 91.69 83 ARG A C 1
ATOM 631 O O . ARG A 1 83 ? 34.039 4.813 -17.752 1.00 91.69 83 ARG A O 1
ATOM 638 N N . MET A 1 84 ? 32.365 3.299 -17.840 1.00 89.00 84 MET A N 1
ATOM 639 C CA . MET A 1 84 ? 33.216 2.143 -18.134 1.00 89.00 84 MET A CA 1
ATOM 640 C C . MET A 1 84 ? 33.793 2.238 -19.541 1.00 89.00 84 MET A C 1
ATOM 642 O O . MET A 1 84 ? 35.004 2.125 -19.691 1.00 89.00 84 MET A O 1
ATOM 646 N N . GLU A 1 85 ? 32.974 2.592 -20.528 1.00 88.00 85 GLU A N 1
ATOM 647 C CA . GLU A 1 85 ? 33.400 2.880 -21.897 1.00 88.00 85 GLU A CA 1
ATOM 648 C C . GLU A 1 85 ? 34.490 3.963 -21.930 1.00 88.00 85 GLU A C 1
ATOM 650 O O . GLU A 1 85 ? 35.569 3.750 -22.482 1.00 88.00 85 GLU A O 1
ATOM 655 N N . GLY A 1 86 ? 34.268 5.107 -21.272 1.00 87.62 86 GLY A N 1
ATOM 656 C CA . GLY A 1 86 ? 35.273 6.173 -21.203 1.00 87.62 86 GLY A CA 1
ATOM 657 C C . GLY A 1 86 ? 36.558 5.762 -20.471 1.00 87.62 86 GLY A C 1
ATOM 658 O O . GLY A 1 86 ? 37.629 6.317 -20.712 1.00 87.62 86 GLY A O 1
ATOM 659 N N . THR A 1 87 ? 36.484 4.785 -19.568 1.00 88.31 87 THR A N 1
ATOM 660 C CA . THR A 1 87 ? 37.657 4.235 -18.872 1.00 88.31 87 THR A CA 1
ATOM 661 C C . THR A 1 87 ? 38.401 3.224 -19.736 1.00 88.31 87 THR A C 1
ATOM 663 O O . THR A 1 87 ? 39.627 3.283 -19.793 1.00 88.31 87 THR A O 1
ATOM 666 N N . ALA A 1 88 ? 37.681 2.354 -20.445 1.00 85.88 88 ALA A N 1
ATOM 667 C CA . ALA A 1 88 ? 38.246 1.404 -21.393 1.00 85.88 88 ALA A CA 1
ATOM 668 C C . ALA A 1 88 ? 38.990 2.135 -22.516 1.00 85.88 88 ALA A C 1
ATOM 670 O O . ALA A 1 88 ? 40.167 1.861 -22.733 1.00 85.88 88 ALA A O 1
ATOM 671 N N . ARG A 1 89 ? 38.369 3.165 -23.113 1.00 85.56 89 ARG A N 1
ATOM 672 C CA . ARG A 1 89 ? 39.003 4.031 -24.123 1.00 85.56 89 ARG A CA 1
ATOM 673 C C . ARG A 1 89 ? 40.289 4.680 -23.609 1.00 85.56 89 ARG A C 1
ATOM 675 O O . ARG A 1 89 ? 41.313 4.611 -24.272 1.00 85.56 89 ARG A O 1
ATOM 682 N N . ARG A 1 90 ? 40.273 5.260 -22.400 1.00 88.00 90 ARG A N 1
ATOM 683 C CA . ARG A 1 90 ? 41.476 5.865 -21.784 1.00 88.00 90 ARG A CA 1
ATOM 684 C C . ARG A 1 90 ? 42.597 4.860 -21.511 1.00 88.00 90 ARG A C 1
ATOM 686 O O . ARG A 1 90 ? 43.745 5.267 -21.386 1.00 88.00 90 ARG A O 1
ATOM 693 N N . ARG A 1 91 ? 42.267 3.576 -21.371 1.00 86.38 91 ARG A N 1
ATOM 694 C CA . ARG A 1 91 ? 43.212 2.492 -21.072 1.00 86.38 91 ARG A CA 1
ATOM 695 C C . ARG A 1 91 ? 43.534 1.617 -22.291 1.00 86.38 91 ARG A C 1
ATOM 697 O O . ARG A 1 91 ? 44.203 0.608 -22.107 1.00 86.38 91 ARG A O 1
ATOM 704 N N . ASN A 1 92 ? 43.068 1.974 -23.495 1.00 82.81 92 ASN A N 1
ATOM 705 C CA . ASN A 1 92 ? 43.155 1.143 -24.706 1.00 82.81 92 ASN A CA 1
ATOM 706 C C . ASN A 1 92 ? 42.667 -0.307 -24.493 1.00 82.81 92 ASN A C 1
ATOM 708 O O . ASN A 1 92 ? 43.239 -1.252 -25.028 1.00 82.81 92 ASN A O 1
ATOM 712 N N . LEU A 1 93 ? 41.616 -0.485 -23.688 1.00 78.81 93 LEU A N 1
ATOM 713 C CA . LEU A 1 93 ? 40.952 -1.775 -23.487 1.00 78.81 93 LEU A CA 1
ATOM 714 C C . LEU A 1 93 ? 39.796 -1.941 -24.490 1.00 78.81 93 LEU A C 1
ATOM 716 O O . LEU A 1 93 ? 39.244 -0.927 -24.928 1.00 78.81 93 LEU A O 1
ATOM 720 N N . PRO A 1 94 ? 39.380 -3.183 -24.810 1.00 73.69 94 PRO A N 1
ATOM 721 C CA . PRO A 1 94 ? 38.215 -3.438 -25.656 1.00 73.69 94 PRO A CA 1
ATOM 722 C C . PRO A 1 94 ? 36.959 -2.719 -25.139 1.00 73.69 94 PRO A C 1
ATOM 724 O O . PRO A 1 94 ? 36.640 -2.763 -23.948 1.00 73.69 94 PRO A O 1
ATOM 727 N N . VAL A 1 95 ? 36.273 -2.016 -26.043 1.00 69.94 95 VAL A N 1
ATOM 728 C CA . VAL A 1 95 ? 35.101 -1.169 -25.743 1.00 69.94 95 VAL A CA 1
ATOM 729 C C . VAL A 1 95 ? 33.787 -1.827 -26.174 1.00 69.94 95 VAL A C 1
ATOM 731 O O . VAL A 1 95 ? 32.730 -1.433 -25.685 1.00 69.94 95 VAL A O 1
ATOM 734 N N . GLU A 1 96 ? 33.864 -2.823 -27.060 1.00 63.03 96 GLU A N 1
ATOM 735 C CA . GLU A 1 96 ? 32.748 -3.390 -27.834 1.00 63.03 96 GLU A CA 1
ATOM 736 C C . GLU A 1 96 ? 31.605 -3.938 -26.959 1.00 63.03 96 GLU A C 1
ATOM 738 O O . GLU A 1 96 ? 30.445 -3.859 -27.354 1.00 63.03 96 GLU A O 1
ATOM 743 N N . ASP A 1 97 ? 31.889 -4.331 -25.716 1.00 78.75 97 ASP A N 1
ATOM 744 C CA . ASP A 1 97 ? 30.864 -4.797 -24.775 1.00 78.75 97 ASP A CA 1
ATOM 745 C C . ASP A 1 97 ? 30.078 -3.651 -24.108 1.00 78.75 97 ASP A C 1
ATOM 74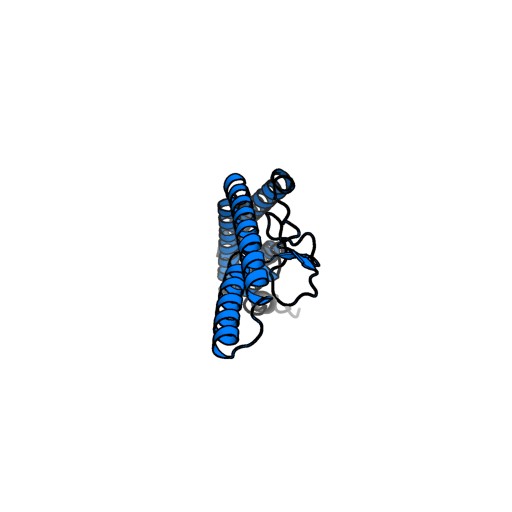7 O O . ASP A 1 97 ? 28.901 -3.793 -23.780 1.00 78.75 97 ASP A O 1
ATOM 751 N N . TRP A 1 98 ? 30.687 -2.478 -23.901 1.00 85.25 98 TRP A N 1
ATOM 752 C CA . TRP A 1 98 ? 30.082 -1.415 -23.084 1.00 85.25 98 TRP A CA 1
ATOM 753 C C . TRP A 1 98 ? 29.085 -0.541 -23.846 1.00 85.25 98 TRP A C 1
ATOM 755 O O . TRP A 1 98 ? 28.134 -0.045 -23.238 1.00 85.25 98 TRP A O 1
ATOM 765 N N . SER A 1 99 ? 29.281 -0.338 -25.152 1.00 86.12 99 SER A N 1
ATOM 766 C CA . SER A 1 99 ? 28.329 0.402 -25.990 1.00 86.12 99 SER A CA 1
ATOM 767 C C . SER A 1 99 ? 27.037 -0.388 -26.190 1.00 86.12 99 SER A C 1
ATOM 769 O O . SER A 1 99 ? 25.961 0.173 -25.991 1.00 86.12 99 SER A O 1
ATOM 771 N N . LEU A 1 100 ? 27.144 -1.692 -26.468 1.00 88.56 100 LEU A N 1
ATOM 772 C CA . LEU A 1 100 ? 25.998 -2.596 -26.601 1.00 88.56 100 LEU A CA 1
ATOM 773 C C . LEU A 1 100 ? 25.196 -2.685 -25.297 1.00 88.56 100 LEU A C 1
ATOM 775 O O . LEU A 1 100 ? 23.976 -2.534 -25.305 1.00 88.56 100 LEU A O 1
ATOM 779 N N . LEU A 1 101 ? 25.875 -2.841 -24.154 1.00 88.81 101 LEU A N 1
ATOM 780 C CA . LEU A 1 101 ? 25.215 -2.836 -22.844 1.00 88.81 101 LEU A CA 1
ATOM 781 C C . LEU A 1 101 ? 24.526 -1.499 -22.540 1.00 88.81 101 LEU A C 1
ATOM 783 O O . LEU A 1 101 ? 23.454 -1.482 -21.935 1.00 88.81 101 LEU A O 1
ATOM 787 N N . ARG A 1 102 ? 25.109 -0.371 -22.968 1.00 91.50 102 ARG A N 1
ATOM 788 C CA . ARG A 1 102 ? 24.480 0.946 -22.808 1.00 91.50 102 ARG A CA 1
ATOM 789 C C . ARG A 1 102 ? 23.216 1.073 -23.652 1.00 91.50 102 ARG A C 1
ATOM 791 O O . ARG A 1 102 ? 22.227 1.596 -23.152 1.00 91.50 102 ARG A O 1
ATOM 798 N N . GLU A 1 103 ? 23.254 0.631 -24.905 1.00 92.19 103 GLU A N 1
ATOM 799 C CA . GLU A 1 103 ? 22.096 0.649 -25.806 1.00 92.19 103 GLU A CA 1
ATOM 800 C C . GLU A 1 103 ? 20.969 -0.246 -25.283 1.00 92.19 103 GLU A C 1
ATOM 802 O O . GLU A 1 103 ? 19.826 0.203 -25.201 1.00 92.19 103 GLU A O 1
ATOM 807 N N . ALA A 1 104 ? 21.295 -1.454 -24.816 1.00 91.75 104 ALA A N 1
ATOM 808 C CA . ALA A 1 104 ? 20.333 -2.348 -24.174 1.00 91.75 104 ALA A CA 1
ATOM 809 C C . ALA A 1 104 ? 19.711 -1.718 -22.913 1.00 91.75 104 ALA A C 1
ATOM 811 O O . ALA A 1 104 ? 18.492 -1.736 -22.746 1.00 91.75 104 ALA A O 1
ATOM 812 N N . ALA A 1 105 ? 20.524 -1.096 -22.051 1.00 92.56 105 ALA A N 1
ATOM 813 C CA . ALA A 1 105 ? 20.025 -0.396 -20.867 1.00 92.56 105 ALA A CA 1
ATOM 814 C C . ALA A 1 105 ? 19.146 0.815 -21.229 1.00 92.56 105 ALA A C 1
ATOM 816 O O . ALA A 1 105 ? 18.178 1.096 -20.530 1.00 92.56 105 ALA A O 1
ATOM 817 N N . GLN A 1 106 ? 19.455 1.525 -22.317 1.00 95.56 106 GLN A N 1
ATOM 818 C CA . GLN A 1 106 ? 18.649 2.646 -22.800 1.00 95.56 106 GLN A CA 1
ATOM 819 C C . GLN A 1 106 ? 17.281 2.174 -23.313 1.00 95.56 106 GLN A C 1
ATOM 821 O O . GLN A 1 106 ? 16.273 2.791 -22.979 1.00 95.56 106 GLN A O 1
ATOM 826 N N . ALA A 1 107 ? 17.235 1.074 -24.070 1.00 95.06 107 ALA A N 1
ATOM 827 C CA . ALA A 1 107 ? 15.983 0.477 -24.532 1.00 95.06 107 ALA A CA 1
ATOM 828 C C . ALA A 1 107 ? 15.111 0.013 -23.351 1.00 95.06 107 ALA A C 1
ATOM 830 O O . ALA A 1 107 ? 13.944 0.393 -23.255 1.00 95.06 107 ALA A O 1
ATOM 831 N N . ALA A 1 108 ? 15.705 -0.709 -22.395 1.00 94.62 108 ALA A N 1
ATOM 832 C CA . ALA A 1 108 ? 15.011 -1.162 -21.190 1.00 94.62 108 ALA A CA 1
ATOM 833 C C . ALA A 1 108 ? 14.521 0.006 -20.312 1.00 94.62 108 ALA A C 1
ATOM 835 O O . ALA A 1 108 ? 13.456 -0.076 -19.704 1.00 94.62 108 ALA A O 1
ATOM 836 N N . MET A 1 109 ? 15.253 1.128 -20.274 1.00 96.19 109 MET A N 1
ATOM 837 C CA . MET A 1 109 ? 14.795 2.343 -19.595 1.00 96.19 109 MET A CA 1
ATOM 838 C C . MET A 1 109 ? 13.503 2.885 -20.214 1.00 96.19 109 MET A C 1
ATOM 840 O O . MET A 1 109 ? 12.566 3.173 -19.477 1.00 96.19 109 MET A O 1
ATOM 844 N N . THR A 1 110 ? 13.433 2.991 -21.543 1.00 96.12 110 THR A N 1
ATOM 845 C CA . THR A 1 110 ? 12.235 3.475 -22.248 1.00 96.12 110 THR A CA 1
ATOM 846 C C . THR A 1 110 ? 11.037 2.541 -22.059 1.00 96.12 110 THR A C 1
ATOM 848 O O . THR A 1 110 ? 9.907 3.006 -21.879 1.00 96.12 110 THR A O 1
ATOM 851 N N . GLU A 1 111 ? 11.259 1.225 -22.038 1.00 95.88 111 GLU A N 1
ATOM 852 C CA . GLU A 1 111 ? 10.206 0.264 -21.695 1.00 95.88 111 GLU A CA 1
ATOM 853 C C . GLU A 1 111 ? 9.717 0.437 -20.253 1.00 95.88 111 GLU A C 1
ATOM 855 O O . GLU A 1 111 ? 8.507 0.478 -20.015 1.00 95.88 111 GLU A O 1
ATOM 860 N N . ALA A 1 112 ? 10.637 0.610 -19.299 1.00 95.88 112 ALA A N 1
ATOM 861 C CA . ALA A 1 112 ? 10.289 0.838 -17.902 1.00 95.88 112 ALA A CA 1
ATOM 862 C C . ALA A 1 112 ? 9.489 2.134 -17.713 1.00 95.88 112 ALA A C 1
ATOM 864 O O . ALA A 1 112 ? 8.480 2.119 -17.016 1.00 95.88 112 ALA A O 1
ATOM 865 N N . GLU A 1 113 ? 9.873 3.228 -18.378 1.00 97.00 113 GLU A N 1
ATOM 866 C CA . GLU A 1 113 ? 9.118 4.491 -18.367 1.00 97.00 113 GLU A CA 1
ATOM 867 C C . GLU A 1 113 ? 7.697 4.302 -18.912 1.00 97.00 113 GLU A C 1
ATOM 869 O O . GLU A 1 113 ? 6.725 4.763 -18.313 1.00 97.00 113 GLU A O 1
ATOM 874 N N . THR A 1 114 ? 7.559 3.580 -20.025 1.00 96.94 114 THR A N 1
ATOM 875 C CA . THR A 1 114 ? 6.256 3.307 -20.648 1.00 96.94 114 THR A CA 1
ATOM 876 C C . THR A 1 114 ? 5.356 2.488 -19.722 1.00 96.94 114 THR A C 1
ATOM 878 O O . THR A 1 114 ? 4.178 2.810 -19.543 1.00 96.94 114 THR A O 1
ATOM 881 N N . TYR A 1 115 ? 5.913 1.450 -19.098 1.00 95.56 115 TYR A N 1
ATOM 882 C CA . TYR A 1 115 ? 5.204 0.613 -18.137 1.00 95.56 115 TYR A CA 1
ATOM 883 C C . TYR A 1 115 ? 4.802 1.387 -16.871 1.00 95.56 115 TYR A C 1
ATOM 885 O O . TYR A 1 115 ? 3.650 1.307 -16.438 1.00 95.56 115 TYR A O 1
ATOM 893 N N . GLU A 1 116 ? 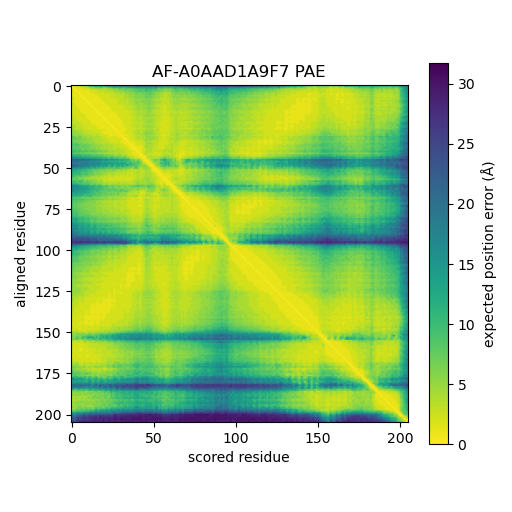5.710 2.183 -16.299 1.00 95.12 116 GLU A N 1
ATOM 894 C CA . GLU A 1 116 ? 5.436 3.025 -15.128 1.00 95.12 116 GLU A CA 1
ATOM 895 C C . GLU A 1 116 ? 4.324 4.044 -15.424 1.00 95.12 116 GLU A C 1
ATOM 897 O O . GLU A 1 116 ? 3.394 4.196 -14.629 1.00 95.12 116 GLU A O 1
ATOM 902 N N . LEU A 1 117 ? 4.346 4.681 -16.600 1.00 96.75 117 LEU A N 1
ATOM 903 C CA . LEU A 1 117 ? 3.286 5.593 -17.042 1.00 96.75 117 LEU A CA 1
ATOM 904 C C . LEU A 1 117 ? 1.935 4.884 -17.201 1.00 96.75 117 LEU A C 1
ATOM 906 O O . LEU A 1 117 ? 0.901 5.430 -16.806 1.00 96.75 117 LEU A O 1
ATOM 910 N N . ALA A 1 118 ? 1.921 3.665 -17.747 1.00 96.38 118 ALA A N 1
ATOM 911 C CA . ALA A 1 118 ? 0.705 2.863 -17.851 1.00 96.38 118 ALA A CA 1
ATOM 912 C C . ALA A 1 118 ? 0.138 2.516 -16.463 1.00 96.38 118 ALA A C 1
ATOM 914 O O . ALA A 1 118 ? -1.062 2.687 -16.233 1.00 96.38 118 ALA A O 1
ATOM 915 N N . CYS A 1 119 ? 0.999 2.109 -15.526 1.00 94.94 119 CYS A N 1
ATOM 916 C CA . CYS A 1 119 ? 0.642 1.849 -14.131 1.00 94.94 119 CYS A CA 1
ATOM 917 C C . CYS A 1 119 ? 0.029 3.084 -13.456 1.00 94.94 119 CYS A C 1
ATOM 919 O O . CYS A 1 119 ? -1.030 2.994 -12.831 1.00 94.94 119 CYS A O 1
ATOM 921 N N . GLU A 1 120 ? 0.673 4.247 -13.584 1.00 95.62 120 GLU A N 1
ATOM 922 C CA . GLU A 1 120 ? 0.177 5.496 -12.998 1.00 95.62 120 GLU A CA 1
ATOM 923 C C . GLU A 1 120 ? -1.155 5.930 -13.610 1.00 95.62 120 GLU A C 1
ATOM 925 O O . GLU A 1 120 ? -2.070 6.327 -12.886 1.00 95.62 120 GLU A O 1
ATOM 930 N N . ARG A 1 121 ? -1.334 5.763 -14.924 1.00 96.94 121 ARG A N 1
ATOM 931 C CA . ARG A 1 121 ? -2.615 6.043 -15.584 1.00 96.94 121 ARG A CA 1
ATOM 932 C C . ARG A 1 121 ? -3.748 5.198 -15.004 1.00 96.94 121 ARG A C 1
ATOM 934 O O . ARG A 1 121 ? -4.814 5.740 -14.716 1.00 96.94 121 ARG A O 1
ATOM 941 N N . VAL A 1 122 ? -3.524 3.897 -14.805 1.00 96.44 122 VAL A N 1
ATOM 942 C CA . VAL A 1 122 ? -4.532 3.003 -14.211 1.00 96.44 122 VAL A CA 1
ATOM 943 C C . VAL A 1 122 ? -4.791 3.372 -12.749 1.00 96.44 122 VAL A C 1
ATOM 945 O O . VAL A 1 122 ? -5.949 3.475 -12.358 1.00 96.44 122 VAL A O 1
ATOM 948 N N . LYS A 1 123 ? -3.752 3.657 -11.948 1.00 95.69 123 LYS A N 1
ATOM 949 C CA . LYS A 1 123 ? -3.909 4.119 -10.552 1.00 95.69 123 LYS A CA 1
ATOM 950 C C . LYS A 1 123 ? -4.790 5.360 -10.447 1.00 95.69 123 LYS A C 1
ATOM 952 O O . LYS A 1 123 ? -5.669 5.411 -9.585 1.00 95.69 123 LYS A O 1
ATOM 957 N N . LEU A 1 124 ? -4.541 6.353 -11.301 1.00 96.31 124 LEU A N 1
ATOM 958 C CA . LEU A 1 124 ? -5.282 7.612 -11.314 1.00 96.31 124 LEU A CA 1
ATOM 959 C C . LEU A 1 124 ? -6.724 7.402 -11.778 1.00 96.31 124 LEU A C 1
ATOM 961 O O . LEU A 1 124 ? -7.644 7.855 -11.103 1.00 96.31 124 LEU A O 1
ATOM 965 N N . ALA A 1 125 ? -6.932 6.660 -12.869 1.00 96.38 125 ALA A N 1
ATOM 966 C CA . ALA A 1 125 ? -8.268 6.353 -13.381 1.00 96.38 125 ALA A CA 1
ATOM 967 C C . ALA A 1 125 ? -9.112 5.545 -12.378 1.00 96.38 125 ALA A C 1
ATOM 969 O O . ALA A 1 125 ? -10.312 5.776 -12.237 1.00 96.38 125 ALA A O 1
ATOM 970 N N . ALA A 1 126 ? -8.470 4.640 -11.639 1.00 96.12 126 ALA A N 1
ATOM 971 C CA . ALA A 1 126 ? -9.096 3.832 -10.602 1.00 96.12 126 ALA A CA 1
ATOM 972 C C . ALA A 1 126 ? -9.367 4.600 -9.294 1.00 96.12 126 ALA A C 1
ATOM 974 O O . ALA A 1 126 ? -10.060 4.081 -8.421 1.00 96.12 126 ALA A O 1
ATOM 975 N N . GLY A 1 127 ? -8.824 5.813 -9.128 1.00 96.62 127 GLY A N 1
ATOM 976 C CA . GLY A 1 127 ? -8.974 6.603 -7.903 1.00 96.62 127 GLY A CA 1
ATOM 977 C C . GLY A 1 127 ? -8.196 6.054 -6.700 1.00 96.62 127 GLY A C 1
ATOM 978 O O . GLY A 1 127 ? -8.546 6.347 -5.556 1.00 96.62 127 GLY A O 1
ATOM 979 N N . ILE A 1 128 ? -7.133 5.272 -6.931 1.00 95.94 128 ILE A N 1
ATOM 980 C CA . ILE A 1 128 ? -6.331 4.656 -5.858 1.00 95.94 128 ILE A CA 1
ATOM 981 C C . ILE A 1 128 ? -5.750 5.681 -4.874 1.00 95.94 128 ILE A C 1
ATOM 983 O O . ILE A 1 128 ? -5.842 5.421 -3.672 1.00 95.94 128 ILE A O 1
ATOM 987 N N . PRO A 1 129 ? -5.170 6.823 -5.309 1.00 94.75 129 PRO A N 1
ATOM 988 C CA . PRO A 1 129 ? -4.612 7.798 -4.373 1.00 94.75 129 PRO A CA 1
ATOM 989 C C . PRO A 1 129 ? -5.648 8.307 -3.365 1.00 94.75 129 PRO A C 1
ATOM 991 O O . PRO A 1 129 ? -5.411 8.234 -2.163 1.00 94.75 129 PRO A O 1
ATOM 994 N N . ALA A 1 130 ? -6.827 8.711 -3.845 1.00 95.44 130 ALA A N 1
ATOM 995 C CA . ALA A 1 130 ? -7.906 9.210 -2.996 1.00 95.44 130 ALA A CA 1
ATOM 996 C C . ALA A 1 130 ? -8.457 8.123 -2.055 1.00 95.44 130 ALA A C 1
ATOM 998 O O . ALA A 1 130 ? -8.700 8.382 -0.878 1.00 95.44 130 ALA A O 1
ATOM 999 N N . ALA A 1 131 ? -8.616 6.888 -2.542 1.00 95.81 131 ALA A N 1
ATOM 1000 C CA . ALA A 1 131 ? -9.088 5.777 -1.716 1.00 95.81 131 ALA A CA 1
ATOM 1001 C C . ALA A 1 131 ? -8.089 5.400 -0.606 1.00 95.81 131 ALA A C 1
ATOM 1003 O O . ALA A 1 131 ? -8.497 5.117 0.522 1.00 95.81 131 ALA A O 1
ATOM 1004 N N . ARG A 1 132 ? -6.781 5.421 -0.901 1.00 95.12 132 ARG A N 1
ATOM 1005 C CA . ARG A 1 132 ? -5.727 5.202 0.103 1.00 95.12 132 ARG A CA 1
ATOM 1006 C C . ARG A 1 132 ? -5.684 6.326 1.127 1.00 95.12 132 ARG A C 1
ATOM 1008 O O . ARG A 1 132 ? -5.614 6.034 2.313 1.00 95.12 132 ARG A O 1
ATOM 1015 N N . GLU A 1 133 ? -5.787 7.577 0.687 1.00 95.62 133 GLU A N 1
ATOM 1016 C CA . GLU A 1 133 ? -5.845 8.731 1.586 1.00 95.62 133 GLU A CA 1
ATOM 1017 C C . GLU A 1 133 ? -7.049 8.645 2.537 1.00 95.62 133 GLU A C 1
ATOM 1019 O O . GLU A 1 133 ? -6.893 8.822 3.744 1.00 95.62 133 GLU A O 1
ATOM 1024 N N . ALA A 1 134 ? -8.233 8.289 2.029 1.00 96.31 134 ALA A N 1
ATOM 1025 C CA . ALA A 1 134 ? -9.426 8.093 2.852 1.00 96.31 134 ALA A CA 1
ATOM 1026 C C . ALA A 1 134 ? -9.247 6.966 3.886 1.00 96.31 134 ALA A C 1
ATOM 1028 O O . ALA A 1 134 ? -9.605 7.135 5.053 1.00 96.31 134 ALA A O 1
ATOM 1029 N N . LEU A 1 135 ? -8.659 5.835 3.480 1.00 95.69 135 LEU A N 1
ATOM 1030 C CA . LEU A 1 135 ? -8.361 4.720 4.381 1.00 95.69 135 LEU A CA 1
ATOM 1031 C C . LEU A 1 135 ? -7.335 5.107 5.451 1.00 95.69 135 LEU A C 1
ATOM 1033 O O . LEU A 1 135 ? -7.529 4.809 6.630 1.00 95.69 135 LEU A O 1
ATOM 1037 N N . ASP A 1 136 ? -6.252 5.771 5.053 1.00 94.12 136 ASP A N 1
ATOM 1038 C CA . ASP A 1 136 ? -5.198 6.207 5.963 1.00 94.12 136 ASP A CA 1
ATOM 1039 C C . ASP A 1 136 ? -5.722 7.249 6.959 1.00 94.12 136 ASP A C 1
ATOM 1041 O O . ASP A 1 136 ? -5.402 7.169 8.149 1.00 94.12 136 ASP A O 1
ATOM 1045 N N . LYS A 1 137 ? -6.583 8.169 6.512 1.00 95.69 137 LYS A N 1
ATOM 1046 C CA . LYS A 1 137 ? -7.275 9.134 7.370 1.00 95.69 137 LYS A CA 1
ATOM 1047 C C . LYS A 1 137 ? -8.184 8.439 8.383 1.00 95.69 137 LYS A C 1
ATOM 1049 O O . LYS A 1 137 ? -7.998 8.640 9.580 1.00 95.69 137 LYS A O 1
ATOM 1054 N N . ALA A 1 138 ? -9.100 7.578 7.934 1.00 95.44 138 ALA A N 1
ATOM 1055 C CA . ALA A 1 138 ? -10.022 6.865 8.822 1.00 95.44 138 ALA A CA 1
ATOM 1056 C C . ALA A 1 138 ? -9.275 5.985 9.840 1.00 95.44 138 ALA A C 1
ATOM 1058 O O . ALA A 1 138 ? -9.613 5.961 11.025 1.00 95.44 138 ALA A O 1
ATOM 1059 N N . ARG A 1 139 ? -8.198 5.315 9.403 1.00 94.81 139 ARG A N 1
ATOM 1060 C CA . ARG A 1 139 ? -7.307 4.558 10.291 1.00 94.81 139 ARG A CA 1
ATOM 1061 C C . ARG A 1 139 ? -6.678 5.466 11.346 1.00 94.81 139 ARG A C 1
ATOM 1063 O O . ARG A 1 139 ? -6.690 5.123 12.524 1.00 94.81 139 ARG A O 1
ATOM 1070 N N . THR A 1 140 ? -6.115 6.597 10.929 1.00 92.50 140 THR A N 1
ATOM 1071 C CA . THR A 1 140 ? -5.427 7.534 11.827 1.00 92.50 140 THR A CA 1
ATOM 1072 C C . THR A 1 140 ? -6.390 8.130 12.848 1.00 92.50 140 THR A C 1
ATOM 1074 O O . THR A 1 140 ? -6.066 8.156 14.030 1.00 92.50 140 THR A O 1
ATOM 1077 N N . GLU A 1 141 ? -7.587 8.544 12.430 1.00 93.75 141 GLU A N 1
ATOM 1078 C CA . GLU A 1 141 ? -8.619 9.085 13.323 1.00 93.75 141 GLU A CA 1
ATOM 1079 C C . GLU A 1 141 ? -9.078 8.053 14.361 1.00 93.75 141 GLU A C 1
ATOM 1081 O O . GLU A 1 141 ? -9.145 8.362 15.552 1.00 93.75 141 GLU A O 1
ATOM 1086 N N . LEU A 1 142 ? -9.332 6.810 13.939 1.00 94.44 142 LEU A N 1
ATOM 1087 C CA . LEU A 1 142 ? -9.709 5.729 14.848 1.00 94.44 142 LEU A CA 1
ATOM 1088 C C . LEU A 1 142 ? -8.584 5.404 15.846 1.00 94.44 142 LEU A C 1
ATOM 1090 O O . LEU A 1 142 ? -8.841 5.281 17.044 1.00 94.44 142 LEU A O 1
ATOM 1094 N N . LEU A 1 143 ? -7.338 5.294 15.377 1.00 92.38 143 LEU A N 1
ATOM 1095 C CA . LEU A 1 143 ? -6.192 5.021 16.248 1.00 92.38 143 LEU A CA 1
ATOM 1096 C C . LEU A 1 143 ? -5.917 6.170 17.219 1.00 92.38 143 LEU A C 1
ATOM 1098 O O . LEU A 1 143 ? -5.660 5.906 18.389 1.00 92.38 143 LEU A O 1
ATOM 1102 N N . ALA A 1 144 ? -6.011 7.423 16.771 1.00 91.38 144 ALA A N 1
ATOM 1103 C CA . ALA A 1 144 ? -5.830 8.596 17.622 1.00 91.38 144 ALA A CA 1
ATOM 1104 C C . ALA A 1 144 ? -6.920 8.692 18.699 1.00 91.38 144 ALA A C 1
ATOM 1106 O O . ALA A 1 144 ? -6.616 8.967 19.859 1.00 91.38 144 ALA A O 1
ATOM 1107 N N . HIS A 1 145 ? -8.178 8.403 18.345 1.00 92.31 145 HIS A N 1
ATOM 1108 C CA . HIS A 1 145 ? -9.281 8.332 19.307 1.00 92.31 145 HIS A CA 1
ATOM 1109 C C . HIS A 1 145 ? -9.010 7.283 20.389 1.00 92.31 145 HIS A C 1
ATOM 1111 O O . HIS A 1 145 ? -9.078 7.591 21.577 1.00 92.31 145 HIS A O 1
ATOM 1117 N N . VAL A 1 146 ? -8.635 6.058 20.001 1.00 91.31 146 VAL A N 1
ATOM 1118 C CA . VAL A 1 146 ? -8.319 5.000 20.974 1.00 91.31 146 VAL A CA 1
ATOM 1119 C C . VAL A 1 146 ? -7.077 5.334 21.796 1.00 91.31 146 VAL A C 1
ATOM 1121 O O . VAL A 1 146 ? -7.104 5.135 23.007 1.00 91.31 146 VAL A O 1
ATOM 1124 N N . ALA A 1 147 ? -6.033 5.904 21.194 1.00 89.75 147 ALA A N 1
ATOM 1125 C CA . ALA A 1 147 ? -4.852 6.359 21.921 1.00 89.75 147 ALA A CA 1
ATOM 1126 C C . ALA A 1 147 ? -5.229 7.356 23.029 1.00 89.75 147 ALA A C 1
ATOM 1128 O O . ALA A 1 147 ? -4.867 7.147 24.185 1.00 89.75 147 ALA A O 1
ATOM 1129 N N . GLY A 1 148 ? -6.052 8.363 22.714 1.00 88.81 148 GLY A N 1
ATOM 1130 C CA . GLY A 1 148 ? -6.538 9.332 23.700 1.00 88.81 148 GLY A CA 1
ATOM 1131 C C . GLY A 1 148 ? -7.363 8.691 24.824 1.00 88.81 148 GLY A C 1
ATOM 1132 O O . GLY A 1 148 ? -7.216 9.048 25.993 1.00 88.81 148 GLY A O 1
ATOM 1133 N N . LEU A 1 149 ? -8.185 7.682 24.510 1.00 89.62 149 LEU A N 1
ATOM 1134 C CA . LEU A 1 149 ? -8.904 6.901 25.527 1.00 89.62 149 LEU A CA 1
ATOM 1135 C C . LEU A 1 149 ? -7.965 6.090 26.433 1.00 89.62 149 LEU A C 1
ATOM 1137 O O . LEU A 1 149 ? -8.301 5.841 27.591 1.00 89.62 149 LEU A O 1
ATOM 1141 N N . MET A 1 150 ? -6.822 5.643 25.911 1.00 87.62 150 MET A N 1
ATOM 1142 C CA . MET A 1 150 ? -5.823 4.852 26.639 1.00 87.62 150 MET A CA 1
ATOM 1143 C C . MET A 1 150 ? -4.829 5.712 27.435 1.00 87.62 150 MET A C 1
ATOM 1145 O O . MET A 1 150 ? -4.097 5.182 28.272 1.00 87.62 150 MET A O 1
ATOM 1149 N N . GLU A 1 151 ? -4.764 7.020 27.185 1.00 85.31 151 GLU A N 1
ATOM 1150 C CA . GLU A 1 151 ? -3.954 7.969 27.963 1.00 85.31 151 GLU A CA 1
ATOM 1151 C C . GLU A 1 151 ? -4.625 8.410 29.258 1.00 85.31 151 GLU A C 1
ATOM 1153 O O . GLU A 1 151 ? -3.950 8.586 30.271 1.00 85.31 151 GLU A O 1
ATOM 1158 N N . ALA A 1 152 ? -5.946 8.559 29.246 1.00 80.81 152 ALA A N 1
ATOM 1159 C CA . ALA A 1 152 ? -6.689 8.886 30.450 1.00 80.81 152 ALA A CA 1
ATOM 1160 C C . ALA A 1 152 ? -6.752 7.684 31.402 1.00 80.81 152 ALA A C 1
ATOM 1162 O O . ALA A 1 152 ? -6.711 6.531 30.982 1.00 80.81 152 ALA A O 1
ATOM 1163 N N . GLU A 1 153 ? -6.977 7.928 32.685 1.00 80.19 153 GLU A N 1
ATOM 1164 C CA . GLU A 1 153 ? -7.303 6.878 33.648 1.00 80.19 153 GLU A CA 1
ATOM 1165 C C . GLU A 1 153 ? -8.833 6.666 33.661 1.00 80.19 153 GLU A C 1
ATOM 1167 O O . GLU A 1 153 ? -9.565 7.658 33.603 1.00 80.19 153 GLU A O 1
ATOM 1172 N N . PRO A 1 154 ? -9.374 5.431 33.644 1.00 77.62 154 PRO A N 1
ATOM 1173 C CA . PRO A 1 154 ? -10.819 5.225 33.745 1.00 77.62 154 PRO A CA 1
ATOM 1174 C C . PRO A 1 154 ? -11.300 5.473 35.176 1.00 77.62 154 PRO A C 1
ATOM 1176 O O . PRO A 1 154 ? -10.721 4.948 36.132 1.00 77.62 154 PRO A O 1
ATOM 1179 N N . MET A 1 155 ? -12.374 6.252 35.314 1.00 79.75 155 MET A N 1
ATOM 1180 C CA . MET A 1 155 ? -12.929 6.614 36.622 1.00 79.75 155 MET A CA 1
ATOM 1181 C C . MET A 1 155 ? -13.840 5.525 37.196 1.00 79.75 155 MET A C 1
ATOM 1183 O O . MET A 1 155 ? -13.942 5.386 38.412 1.00 79.75 155 MET A O 1
ATOM 1187 N N . ASP A 1 156 ? -14.489 4.741 36.331 1.00 87.44 156 ASP A N 1
ATOM 1188 C CA . ASP A 1 156 ? -15.442 3.709 36.728 1.00 87.44 156 ASP A CA 1
ATOM 1189 C C . ASP A 1 156 ? -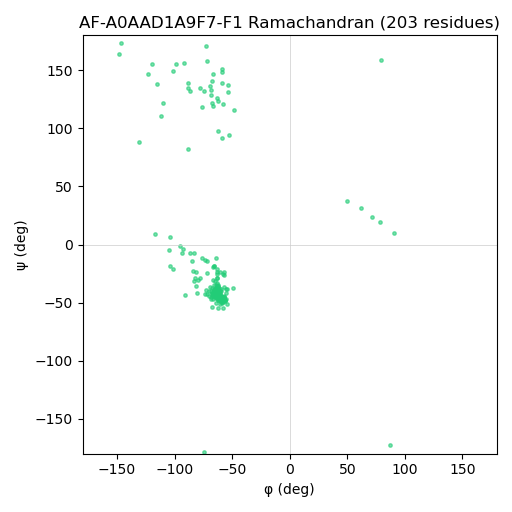15.425 2.484 35.790 1.00 87.44 156 ASP A C 1
ATOM 1191 O O . ASP A 1 156 ? -14.754 2.446 34.751 1.00 87.44 156 ASP A O 1
ATOM 1195 N N . ARG A 1 157 ? -16.172 1.439 36.179 1.00 87.19 157 ARG A N 1
ATOM 1196 C CA . ARG A 1 157 ? -16.273 0.179 35.421 1.00 87.19 157 ARG A CA 1
ATOM 1197 C C . ARG A 1 157 ? -16.973 0.339 34.069 1.00 87.19 157 ARG A C 1
ATOM 1199 O O . ARG A 1 157 ? -16.668 -0.415 33.142 1.00 87.19 157 ARG A O 1
ATOM 1206 N N . ALA A 1 158 ? -17.910 1.277 33.942 1.00 88.25 158 ALA A N 1
ATOM 1207 C CA . ALA A 1 158 ? -18.630 1.496 32.692 1.00 88.25 158 ALA A CA 1
ATOM 1208 C C . ALA A 1 158 ? -17.704 2.136 31.648 1.00 88.25 158 ALA A C 1
ATOM 1210 O O . ALA A 1 158 ? -17.655 1.689 30.502 1.00 88.25 158 ALA A O 1
ATOM 1211 N N . GLU A 1 159 ? -16.896 3.111 32.061 1.00 89.62 159 GLU A N 1
ATOM 1212 C CA . GLU A 1 159 ? -15.845 3.709 31.246 1.00 89.62 159 GLU A CA 1
ATOM 1213 C C . GLU A 1 159 ? -14.778 2.675 30.869 1.00 89.62 159 GLU A C 1
ATOM 1215 O O . GLU A 1 159 ? -14.401 2.594 29.699 1.00 89.62 159 GLU A O 1
ATOM 1220 N N . LEU A 1 160 ? -14.342 1.831 31.812 1.00 90.00 160 LEU A N 1
ATOM 1221 C CA . LEU A 1 160 ? -13.415 0.731 31.527 1.00 90.00 160 LEU A CA 1
ATOM 1222 C C . LEU A 1 160 ? -13.963 -0.218 30.448 1.00 90.00 160 LEU A C 1
ATOM 1224 O O . LEU A 1 160 ? -13.248 -0.571 29.511 1.00 90.00 160 LEU A O 1
ATOM 1228 N N . THR A 1 161 ? -15.242 -0.586 30.541 1.00 91.31 161 THR A N 1
ATOM 1229 C CA . THR A 1 161 ? -15.909 -1.457 29.561 1.00 91.31 161 THR A CA 1
ATOM 1230 C C . THR A 1 161 ? -15.988 -0.791 28.185 1.00 91.31 161 THR A C 1
ATOM 1232 O O . THR A 1 161 ? -15.670 -1.416 27.173 1.00 91.31 161 THR A O 1
ATOM 1235 N N . ALA A 1 162 ? -16.339 0.497 28.128 1.00 90.94 162 ALA A N 1
ATOM 1236 C CA . ALA A 1 162 ? -16.378 1.258 26.878 1.00 90.94 162 ALA A CA 1
ATOM 1237 C C . ALA A 1 162 ? -14.991 1.380 26.217 1.00 90.94 162 ALA A C 1
ATOM 1239 O O . ALA A 1 162 ? -14.863 1.320 24.993 1.00 90.94 162 ALA A O 1
ATOM 1240 N N . ARG A 1 163 ? -13.933 1.499 27.021 1.00 91.06 163 ARG A N 1
ATOM 1241 C CA . ARG A 1 163 ? -12.543 1.525 26.555 1.00 91.06 163 ARG A CA 1
ATOM 1242 C C . ARG A 1 163 ? -12.049 0.159 26.079 1.00 91.06 163 ARG A C 1
ATOM 1244 O O . ARG A 1 163 ? -11.380 0.089 25.051 1.00 91.06 163 ARG A O 1
ATOM 1251 N N . ALA A 1 164 ? -12.426 -0.922 26.760 1.00 89.88 164 ALA A N 1
ATOM 1252 C CA . ALA A 1 164 ? -12.170 -2.285 26.297 1.00 89.88 164 ALA A CA 1
ATOM 1253 C C . ALA A 1 164 ? -12.873 -2.564 24.957 1.00 89.88 164 ALA A C 1
ATOM 1255 O O . ALA A 1 164 ? -12.262 -3.126 24.048 1.00 89.88 164 ALA A O 1
ATOM 1256 N N . HIS A 1 165 ? -14.116 -2.096 24.795 1.00 91.00 165 HIS A N 1
ATOM 1257 C CA . HIS A 1 165 ? -14.817 -2.128 23.511 1.00 91.00 165 HIS A CA 1
ATOM 1258 C C . HIS A 1 165 ? -14.022 -1.388 22.424 1.00 91.00 165 HIS A C 1
ATOM 1260 O O . HIS A 1 165 ? -13.785 -1.949 21.359 1.00 91.00 165 HIS A O 1
ATOM 1266 N N . ALA A 1 166 ? -13.532 -0.178 22.706 1.00 91.00 166 ALA A N 1
ATOM 1267 C CA . ALA A 1 166 ? -12.715 0.578 21.758 1.00 91.00 166 ALA A CA 1
ATOM 1268 C C . ALA A 1 166 ? -11.411 -0.128 21.363 1.00 91.00 166 ALA A C 1
ATOM 1270 O O . ALA A 1 166 ? -11.060 -0.139 20.181 1.00 91.00 166 ALA A O 1
ATOM 1271 N N . LEU A 1 167 ? -10.734 -0.775 22.315 1.00 89.19 167 LEU A N 1
ATOM 1272 C CA . LEU A 1 167 ? -9.538 -1.561 22.023 1.00 89.19 167 LEU A CA 1
ATOM 1273 C C . LEU A 1 167 ? -9.853 -2.794 21.158 1.00 89.19 167 LEU A C 1
ATOM 1275 O O . LEU A 1 167 ? -9.116 -3.098 20.221 1.00 89.19 167 LEU A O 1
ATOM 1279 N N . ASN A 1 168 ? -10.960 -3.487 21.430 1.00 90.25 168 ASN A N 1
ATOM 1280 C CA . ASN A 1 168 ? -11.399 -4.610 20.603 1.00 90.25 168 ASN A CA 1
ATOM 1281 C C . ASN A 1 168 ? -11.736 -4.160 19.172 1.00 90.25 168 ASN A C 1
ATOM 1283 O O . ASN A 1 168 ? -11.395 -4.841 18.210 1.00 90.25 168 ASN A O 1
ATOM 1287 N N . THR A 1 169 ? -12.337 -2.981 19.014 1.00 89.00 169 THR A N 1
ATOM 1288 C CA . THR A 1 169 ? -12.676 -2.418 17.702 1.00 89.00 169 THR A CA 1
ATOM 1289 C C . THR A 1 169 ? -11.442 -2.168 16.833 1.00 89.00 169 THR A C 1
ATOM 1291 O O . THR A 1 169 ? -11.447 -2.491 15.646 1.00 89.00 169 THR A O 1
ATOM 1294 N N . VAL A 1 170 ? -10.339 -1.673 17.404 1.00 88.38 170 VAL A N 1
ATOM 1295 C CA . VAL A 1 170 ? -9.094 -1.495 16.633 1.00 88.38 170 VAL A CA 1
ATOM 1296 C C . VAL A 1 170 ? -8.377 -2.808 16.332 1.00 88.38 170 VAL A C 1
ATOM 1298 O O . VAL A 1 170 ? -7.515 -2.827 15.457 1.00 88.38 170 VAL A O 1
ATOM 1301 N N . ALA A 1 171 ? -8.733 -3.924 16.978 1.00 84.19 171 ALA A N 1
ATOM 1302 C CA . ALA A 1 171 ? -8.142 -5.227 16.672 1.00 84.19 171 ALA A CA 1
ATOM 1303 C C . ALA A 1 171 ? -8.393 -5.674 15.220 1.00 84.19 171 ALA A C 1
ATOM 1305 O O . ALA A 1 171 ? -7.589 -6.433 14.678 1.00 84.19 171 ALA A O 1
ATOM 1306 N N . ALA A 1 172 ? -9.444 -5.150 14.578 1.00 79.94 172 ALA A N 1
ATOM 1307 C CA . ALA A 1 172 ? -9.741 -5.371 13.165 1.00 79.94 172 ALA A CA 1
ATOM 1308 C C . ALA A 1 172 ? -8.709 -4.744 12.205 1.00 79.94 172 ALA A C 1
ATOM 1310 O O . ALA A 1 172 ? -8.615 -5.158 11.050 1.00 79.94 172 ALA A O 1
ATOM 1311 N N . ILE A 1 173 ? -7.912 -3.770 12.660 1.00 84.44 173 ILE A N 1
ATOM 1312 C CA . ILE A 1 173 ? -6.828 -3.188 11.861 1.00 84.44 173 ILE A CA 1
ATOM 1313 C C . ILE A 1 173 ? -5.629 -4.160 11.875 1.00 84.44 173 ILE A C 1
ATOM 1315 O O . ILE A 1 173 ? -5.234 -4.633 12.950 1.00 84.44 173 ILE A O 1
ATOM 1319 N N . PRO A 1 174 ? -4.978 -4.446 10.731 1.00 83.56 174 PRO A N 1
ATOM 1320 C CA . PRO A 1 174 ? -3.777 -5.281 10.699 1.00 83.56 174 PRO A CA 1
ATOM 1321 C C . PRO A 1 174 ? -2.691 -4.782 11.662 1.00 83.56 174 PRO A C 1
ATOM 1323 O O . PRO A 1 174 ? -2.416 -3.584 11.727 1.00 83.56 174 PRO A O 1
ATOM 1326 N N . GLN A 1 175 ? -2.035 -5.691 12.390 1.00 79.44 17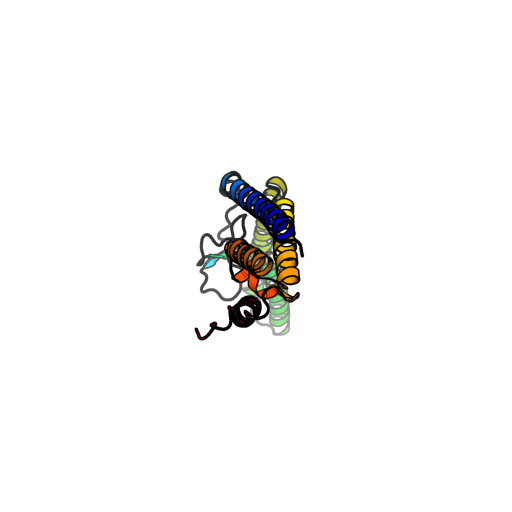5 GLN A N 1
ATOM 1327 C CA . GLN A 1 175 ? -1.057 -5.337 13.432 1.00 79.44 175 GLN A CA 1
ATOM 1328 C C . GLN A 1 175 ? 0.069 -4.430 12.912 1.00 79.44 175 GLN A C 1
ATOM 1330 O O . GLN A 1 175 ? 0.414 -3.444 13.561 1.00 79.44 175 GLN A O 1
ATOM 1335 N N . ALA A 1 176 ? 0.586 -4.707 11.710 1.00 77.50 176 ALA A N 1
ATOM 1336 C CA . ALA A 1 176 ? 1.620 -3.890 11.071 1.00 77.50 176 ALA A CA 1
ATOM 1337 C C . ALA A 1 176 ? 1.206 -2.417 10.887 1.00 77.50 176 ALA A C 1
ATOM 1339 O O . ALA A 1 176 ? 2.059 -1.538 10.856 1.00 77.50 176 ALA A O 1
ATOM 1340 N N . GLN A 1 177 ? -0.098 -2.138 10.798 1.00 77.44 177 GLN A N 1
ATOM 1341 C CA . GLN A 1 177 ? -0.648 -0.790 10.639 1.00 77.44 177 GLN A CA 1
ATOM 1342 C C . GLN A 1 177 ? -1.019 -0.127 11.977 1.00 77.44 177 GLN A C 1
ATOM 1344 O O . GLN A 1 177 ? -1.367 1.050 11.992 1.00 77.44 177 GLN A O 1
ATOM 1349 N N . ARG A 1 178 ? -0.957 -0.868 13.093 1.00 75.69 178 ARG A N 1
ATOM 1350 C CA . ARG A 1 178 ? -1.214 -0.373 14.457 1.00 75.69 178 ARG A CA 1
ATOM 1351 C C . ARG A 1 178 ? 0.049 -0.113 15.266 1.00 75.69 178 ARG A C 1
ATOM 1353 O O . ARG A 1 178 ? -0.012 0.631 16.239 1.00 75.69 178 ARG A O 1
ATOM 1360 N N . ALA A 1 179 ? 1.165 -0.734 14.885 1.00 66.00 179 ALA A N 1
ATOM 1361 C CA . ALA A 1 179 ? 2.395 -0.785 15.678 1.00 66.00 179 ALA A CA 1
ATOM 1362 C C . ALA A 1 179 ? 2.975 0.594 16.046 1.00 66.00 179 ALA A C 1
ATOM 1364 O O . ALA A 1 179 ? 3.691 0.707 17.033 1.00 66.00 179 ALA A O 1
ATOM 1365 N N . SER A 1 180 ? 2.663 1.642 15.279 1.00 65.25 180 SER A N 1
ATOM 1366 C CA . SER A 1 180 ? 3.069 3.017 15.590 1.00 65.25 180 SER A CA 1
ATOM 1367 C C . SER A 1 180 ? 2.173 3.719 16.616 1.00 65.25 180 SER A C 1
ATOM 1369 O O . SER A 1 180 ? 2.626 4.669 17.246 1.00 65.25 180 SER A O 1
ATOM 1371 N N . ALA A 1 181 ? 0.919 3.285 16.778 1.00 66.00 181 ALA A N 1
ATOM 1372 C CA . ALA A 1 181 ? -0.047 3.900 17.688 1.00 66.00 181 ALA A CA 1
ATOM 1373 C C . ALA A 1 181 ? -0.017 3.256 19.083 1.00 66.00 181 ALA A C 1
ATOM 1375 O O . ALA A 1 181 ? -0.006 3.960 20.089 1.00 66.00 181 ALA A O 1
ATOM 1376 N N . ASP A 1 182 ? 0.050 1.925 19.148 1.00 66.19 182 ASP A N 1
ATOM 1377 C CA . ASP A 1 182 ? 0.251 1.191 20.400 1.00 66.19 182 ASP A CA 1
ATOM 1378 C C . ASP A 1 182 ? 1.752 1.038 20.647 1.00 66.19 182 ASP A C 1
ATOM 1380 O O . ASP A 1 182 ? 2.354 0.022 20.292 1.00 66.19 182 ASP A O 1
ATOM 1384 N N . LEU A 1 183 ? 2.368 2.089 21.197 1.00 54.25 183 LEU A N 1
ATOM 1385 C CA . LEU A 1 183 ? 3.775 2.102 21.601 1.00 54.25 183 LEU A CA 1
ATOM 1386 C C . LEU A 1 183 ? 4.063 0.902 22.526 1.00 54.25 183 LEU A C 1
ATOM 1388 O O . LEU A 1 183 ? 3.894 0.978 23.741 1.00 54.25 183 LEU A O 1
ATOM 1392 N N . ASN A 1 184 ? 4.530 -0.204 21.947 1.00 56.72 184 ASN A N 1
ATOM 1393 C CA . ASN A 1 184 ? 5.014 -1.406 22.630 1.00 56.72 184 ASN A CA 1
ATOM 1394 C C . ASN A 1 184 ? 3.988 -2.162 23.509 1.00 56.72 184 ASN A C 1
ATOM 1396 O O . ASN A 1 184 ? 4.383 -2.770 24.503 1.00 56.72 184 ASN A O 1
ATOM 1400 N N . GLY A 1 185 ? 2.691 -2.163 23.174 1.00 64.31 185 GLY A N 1
ATOM 1401 C CA . GLY A 1 185 ? 1.688 -2.974 23.890 1.00 64.31 185 GLY A CA 1
ATOM 1402 C C . GLY A 1 185 ? 1.226 -2.389 25.231 1.00 64.31 185 GLY A C 1
ATOM 1403 O O . GLY A 1 185 ? 0.705 -3.106 26.091 1.00 64.31 185 GLY A O 1
ATOM 1404 N N . GLN A 1 186 ? 1.424 -1.085 25.441 1.00 79.06 186 GLN A N 1
ATOM 1405 C CA . GLN A 1 186 ? 1.100 -0.413 26.702 1.00 79.06 186 GLN A CA 1
ATOM 1406 C C . GLN A 1 186 ? -0.405 -0.265 26.933 1.00 79.06 186 GLN A C 1
ATOM 1408 O O . GLN A 1 186 ? -0.833 -0.169 28.084 1.00 79.06 186 GLN A O 1
ATOM 1413 N N . TRP A 1 187 ? -1.224 -0.268 25.880 1.00 85.12 187 TRP A N 1
ATOM 1414 C CA . TRP A 1 187 ? -2.674 -0.109 26.022 1.00 85.12 187 TRP A CA 1
ATOM 1415 C C . TRP A 1 187 ? -3.311 -1.259 26.808 1.00 85.12 187 TRP A C 1
ATOM 1417 O O . TRP A 1 187 ? -4.108 -1.026 27.719 1.00 85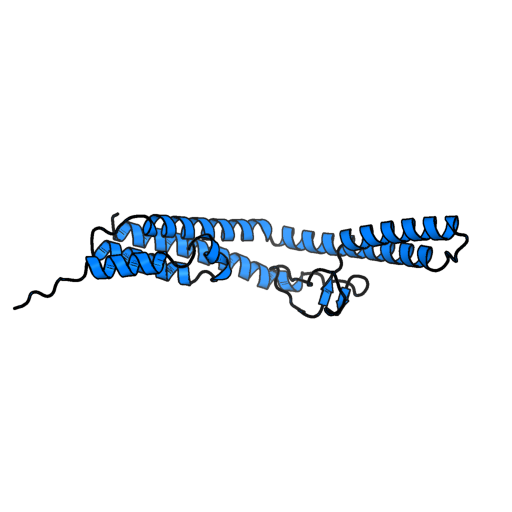.12 187 TRP A O 1
ATOM 1427 N N . LEU A 1 188 ? -2.900 -2.500 26.527 1.00 81.00 188 LEU A N 1
ATOM 1428 C CA . LEU A 1 188 ? -3.366 -3.682 27.259 1.00 81.00 188 LEU A CA 1
ATOM 1429 C C . LEU A 1 188 ? -2.920 -3.659 28.725 1.00 81.00 188 LEU A C 1
ATOM 1431 O O . LEU A 1 188 ? -3.721 -3.954 29.610 1.00 81.00 188 LEU A O 1
ATOM 1435 N N . ALA A 1 189 ? -1.672 -3.264 28.992 1.00 84.25 189 ALA A N 1
ATOM 1436 C CA . ALA A 1 189 ? -1.152 -3.160 30.354 1.00 84.25 189 ALA A CA 1
ATOM 1437 C C . ALA A 1 189 ? -1.917 -2.114 31.184 1.00 84.25 189 ALA A C 1
ATOM 1439 O O . ALA A 1 189 ? -2.249 -2.367 32.342 1.00 84.25 189 ALA A O 1
ATOM 1440 N N . ARG A 1 190 ? -2.257 -0.965 30.585 1.00 83.06 190 ARG A N 1
ATOM 1441 C CA . ARG A 1 190 ? -3.053 0.087 31.238 1.00 83.06 190 ARG A CA 1
ATOM 1442 C C . ARG A 1 190 ? -4.474 -0.373 31.548 1.00 83.06 190 ARG A C 1
ATOM 1444 O O . ARG A 1 190 ? -4.954 -0.159 32.659 1.00 83.06 190 ARG A O 1
ATOM 1451 N N . LEU A 1 191 ? -5.129 -1.062 30.611 1.00 84.69 191 LEU A N 1
ATOM 1452 C CA . LEU A 1 191 ? -6.441 -1.661 30.870 1.00 84.69 191 LEU A CA 1
ATOM 1453 C C . LEU A 1 191 ? -6.377 -2.712 31.981 1.00 84.69 191 LEU A C 1
ATOM 1455 O O . LEU A 1 191 ? -7.224 -2.696 32.869 1.00 84.69 191 LEU A O 1
ATOM 1459 N N . ALA A 1 192 ? -5.368 -3.586 31.974 1.00 86.00 192 ALA A N 1
ATOM 1460 C CA . ALA A 1 192 ? -5.189 -4.592 33.017 1.00 86.00 192 ALA A CA 1
ATOM 1461 C C . ALA A 1 192 ? -4.985 -3.952 34.403 1.00 86.00 192 ALA A C 1
ATOM 1463 O O . ALA A 1 192 ? -5.631 -4.360 35.368 1.00 86.00 192 ALA A O 1
ATOM 1464 N N . ALA A 1 193 ? -4.156 -2.907 34.501 1.00 86.06 193 ALA A N 1
ATOM 1465 C CA . ALA A 1 193 ? -3.957 -2.158 35.742 1.00 86.06 193 ALA A CA 1
ATOM 146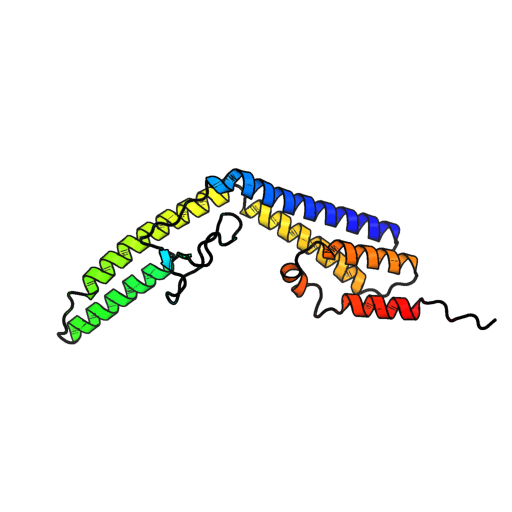6 C C . ALA A 1 193 ? -5.265 -1.522 36.248 1.00 86.06 193 ALA A C 1
ATOM 1468 O O . ALA A 1 193 ? -5.586 -1.604 37.437 1.00 86.06 193 ALA A O 1
ATOM 1469 N N . ALA A 1 194 ? -6.061 -0.951 35.343 1.00 85.56 194 ALA A N 1
ATOM 1470 C CA . ALA A 1 194 ? -7.356 -0.378 35.683 1.00 85.56 194 ALA A CA 1
ATOM 1471 C C . ALA A 1 194 ? -8.379 -1.430 36.148 1.00 85.56 194 ALA A C 1
ATOM 1473 O O . ALA A 1 194 ? -9.128 -1.163 37.090 1.00 85.56 194 ALA A O 1
ATOM 1474 N N . VAL A 1 195 ? -8.396 -2.627 35.542 1.00 87.31 195 VAL A N 1
ATOM 1475 C CA . VAL A 1 195 ? -9.228 -3.758 35.995 1.00 87.31 195 VAL A CA 1
ATOM 1476 C C . VAL A 1 195 ? -8.893 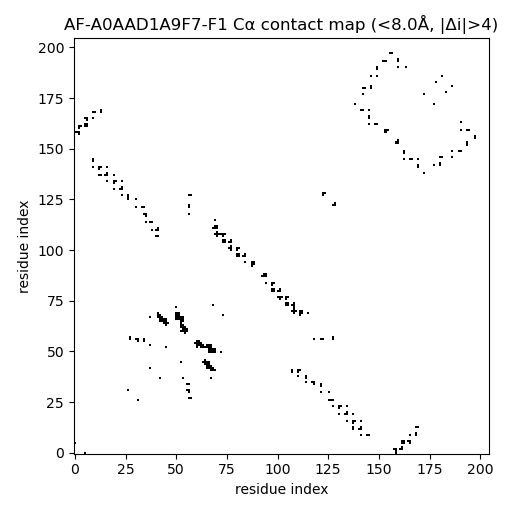-4.117 37.439 1.00 87.31 195 VAL A C 1
ATOM 1478 O O . VAL A 1 195 ? -9.803 -4.214 38.255 1.00 87.31 195 VAL A O 1
ATOM 1481 N N . VAL A 1 196 ? -7.606 -4.267 37.771 1.00 87.81 196 VAL A N 1
ATOM 1482 C CA . VAL A 1 196 ? -7.168 -4.607 39.135 1.00 87.81 196 VAL A CA 1
ATOM 1483 C C . VAL A 1 196 ? -7.592 -3.532 40.135 1.00 87.81 196 VAL A C 1
ATOM 1485 O O . VAL A 1 196 ? -8.085 -3.863 41.209 1.00 87.81 196 VAL A O 1
ATOM 1488 N N . ARG A 1 197 ? -7.466 -2.247 39.784 1.00 85.69 197 ARG A N 1
ATOM 1489 C CA . ARG A 1 197 ? -7.871 -1.150 40.677 1.00 85.69 197 ARG A CA 1
ATOM 1490 C C . ARG A 1 197 ? -9.385 -1.082 40.901 1.00 85.69 197 ARG A C 1
ATOM 1492 O O . ARG A 1 197 ? -9.822 -0.727 41.988 1.00 85.69 197 ARG A O 1
ATOM 1499 N N . LEU A 1 198 ? -10.178 -1.358 39.866 1.00 84.88 198 LEU A N 1
ATOM 1500 C CA . LEU A 1 198 ? -11.643 -1.252 39.905 1.00 84.88 198 LEU A CA 1
ATOM 1501 C C . LEU A 1 198 ? -12.334 -2.573 40.290 1.00 84.88 198 LEU A C 1
ATOM 1503 O O . LEU A 1 198 ? -13.569 -2.614 40.421 1.00 84.88 198 LEU A O 1
ATOM 1507 N N . ALA A 1 199 ? -11.564 -3.650 40.462 1.00 81.69 199 ALA A N 1
ATOM 1508 C CA . ALA A 1 199 ? -12.044 -4.901 41.020 1.00 81.69 199 ALA A CA 1
ATOM 1509 C C . ALA A 1 199 ? -12.603 -4.637 42.427 1.00 81.69 199 ALA A C 1
ATOM 1511 O O . ALA A 1 199 ? -12.036 -3.840 43.176 1.00 81.69 199 ALA A O 1
ATOM 1512 N N . PRO A 1 200 ? -13.740 -5.249 42.795 1.00 73.06 200 PRO A N 1
ATOM 1513 C CA . PRO A 1 200 ? -14.225 -5.120 44.157 1.00 73.06 200 PRO A CA 1
ATOM 1514 C C . PRO A 1 200 ? -13.163 -5.739 45.068 1.00 73.06 200 PRO A C 1
ATOM 1516 O O . PRO A 1 200 ? -12.790 -6.897 44.869 1.00 73.06 200 PRO A O 1
ATOM 1519 N N . MET A 1 201 ? -12.651 -4.978 46.039 1.00 58.53 201 MET A N 1
ATOM 1520 C CA . MET A 1 201 ? -11.959 -5.607 47.159 1.00 58.53 201 MET A CA 1
ATOM 1521 C C . MET A 1 201 ? -12.973 -6.556 47.773 1.00 58.53 201 MET A C 1
ATOM 1523 O O . MET A 1 201 ? -14.078 -6.117 48.082 1.00 58.53 201 MET A O 1
ATOM 1527 N N . GLY A 1 202 ? -12.647 -7.848 47.829 1.00 50.53 202 GLY A N 1
ATOM 1528 C CA . GLY A 1 202 ? -13.532 -8.832 48.429 1.00 50.53 202 GLY A CA 1
ATOM 1529 C C . GLY A 1 202 ? -13.992 -8.300 49.778 1.00 50.53 202 GLY A C 1
ATOM 1530 O O . GLY A 1 202 ? -13.171 -8.060 50.663 1.00 50.53 202 GLY A O 1
ATOM 1531 N N . GLU A 1 203 ? -15.292 -8.050 49.904 1.00 45.22 203 GLU A N 1
ATOM 1532 C CA . GLU A 1 203 ? -15.917 -7.937 51.206 1.00 45.22 203 GLU A CA 1
ATOM 1533 C C . GLU A 1 203 ? -15.720 -9.311 51.839 1.00 45.22 203 GLU A C 1
ATOM 1535 O O . GLU A 1 203 ? -16.416 -10.268 51.505 1.00 45.22 203 GLU A O 1
ATOM 1540 N N . ASN A 1 204 ? -14.686 -9.424 52.675 1.00 47.22 204 ASN A N 1
ATOM 1541 C CA . ASN A 1 204 ? -14.566 -10.499 53.643 1.00 47.22 204 ASN A CA 1
ATOM 1542 C C . ASN A 1 204 ? -15.810 -10.407 54.535 1.00 47.22 204 ASN A C 1
ATOM 1544 O O . ASN A 1 204 ? -15.826 -9.638 55.496 1.00 47.22 204 ASN A O 1
ATOM 1548 N N . SER A 1 205 ? -16.855 -11.131 54.139 1.00 41.88 205 SER A N 1
ATOM 1549 C CA . SER A 1 205 ? -18.011 -11.480 54.961 1.00 41.88 205 SER A CA 1
ATOM 1550 C C . SER A 1 205 ? -17.838 -12.909 55.443 1.00 41.88 205 SER A C 1
ATOM 1552 O O . SER A 1 205 ? -17.487 -13.759 54.593 1.00 41.88 205 SER A O 1
#

Secondary structure (DSSP, 8-state):
--HHHHHHHHHHHHHHHHHHHHHHHHHHHHHTTTSPPPPGGGEEETTSSS-EEP--TTS--S-TTEEE--HHHHHHHHHHHHHHHHHHHHTT---HHHHHHHHHHHHHHHHHHHHHHHHHHHHHHTTHHHHHHHHHHHHHHHHHHHHHHHHSPP-SHHHHHHHHHHHHHHTTS-HHHHTTTSGGGHHHHHHHHHHHHHSPP----

Nearest PDB structures (foldseek):
  7zn7-assembly1_D  TM=2.713E-01  e=2.469E+00  Rattus norvegicus